Protein AF-0000000075569423 (afdb_homodimer)

Structure (mmCIF, N/CA/C/O backbone):
data_AF-0000000075569423-model_v1
#
loop_
_entity.id
_entity.type
_entity.pdbx_description
1 polymer 'Acyl-CoA dehydrogenase/oxidase C-terminal domain-containing protein'
#
loop_
_atom_site.group_PDB
_atom_site.id
_atom_site.type_symbol
_atom_site.label_atom_id
_atom_site.label_alt_id
_atom_site.label_comp_id
_atom_site.label_asym_id
_atom_site.label_entity_id
_atom_site.label_seq_id
_atom_site.pdbx_PDB_ins_code
_atom_site.Cartn_x
_atom_site.Cartn_y
_atom_site.Cartn_z
_atom_site.occupancy
_atom_site.B_iso_or_equiv
_atom_site.auth_seq_id
_atom_site.auth_comp_id
_atom_site.auth_asym_id
_atom_site.auth_atom_id
_atom_site.pdbx_PDB_model_num
ATOM 1 N N . MET A 1 1 ? 5.344 -21.891 -3.209 1 75.62 1 MET A N 1
ATOM 2 C CA . MET A 1 1 ? 5.309 -21.969 -1.751 1 75.62 1 MET A CA 1
ATOM 3 C C . MET A 1 1 ? 6.324 -21.016 -1.131 1 75.62 1 MET A C 1
ATOM 5 O O . MET A 1 1 ? 6.035 -20.359 -0.126 1 75.62 1 MET A O 1
ATOM 9 N N . ALA A 1 2 ? 7.277 -20.719 -1.886 1 86.06 2 ALA A N 1
ATOM 10 C CA . ALA A 1 2 ? 8.367 -19.891 -1.395 1 86.06 2 ALA A CA 1
ATOM 11 C C . ALA A 1 2 ? 7.891 -18.453 -1.141 1 86.06 2 ALA A C 1
ATOM 13 O O . ALA A 1 2 ? 8.297 -17.828 -0.161 1 86.06 2 ALA A O 1
ATOM 14 N N . VAL A 1 3 ? 6.906 -18 -1.866 1 92.19 3 VAL A N 1
ATOM 15 C CA . VAL A 1 3 ? 6.406 -16.625 -1.754 1 92.19 3 VAL A CA 1
ATOM 16 C C . VAL A 1 3 ? 5.688 -16.453 -0.42 1 92.19 3 VAL A C 1
ATOM 18 O O . VAL A 1 3 ? 5.914 -15.469 0.291 1 92.19 3 VAL A O 1
ATOM 21 N N . ALA A 1 4 ? 4.902 -17.375 -0.072 1 89.94 4 ALA A N 1
ATOM 22 C CA . ALA A 1 4 ? 4.156 -17.312 1.182 1 89.94 4 ALA A CA 1
ATOM 23 C C . ALA A 1 4 ? 5.098 -17.375 2.383 1 89.94 4 ALA A C 1
ATOM 25 O O . ALA A 1 4 ? 4.961 -16.578 3.326 1 89.94 4 ALA A O 1
ATOM 26 N N . LEU A 1 5 ? 5.996 -18.281 2.307 1 87.81 5 LEU A N 1
ATOM 27 C CA . LEU A 1 5 ? 6.93 -18.453 3.412 1 87.81 5 LEU A CA 1
ATOM 28 C C . LEU A 1 5 ? 7.777 -17.203 3.605 1 87.81 5 LEU A C 1
ATOM 30 O O . LEU A 1 5 ? 7.996 -16.75 4.734 1 87.81 5 LEU A O 1
ATOM 34 N N . ARG A 1 6 ? 8.281 -16.641 2.539 1 92.38 6 ARG A N 1
ATOM 35 C CA . ARG A 1 6 ? 9.07 -15.422 2.613 1 92.38 6 ARG A CA 1
ATOM 36 C C . ARG A 1 6 ? 8.242 -14.266 3.17 1 92.38 6 ARG A C 1
ATOM 38 O O . ARG A 1 6 ? 8.758 -13.445 3.934 1 92.38 6 ARG A O 1
ATOM 45 N N . SER A 1 7 ? 7.016 -14.156 2.723 1 91.94 7 SER A N 1
ATOM 46 C CA . SER A 1 7 ? 6.113 -13.133 3.242 1 91.94 7 SER A CA 1
ATOM 47 C C . SER A 1 7 ? 5.949 -13.25 4.754 1 91.94 7 SER A C 1
ATOM 49 O O . SER A 1 7 ? 5.977 -12.25 5.469 1 91.94 7 SER A O 1
ATOM 51 N N . PHE A 1 8 ? 5.824 -14.414 5.203 1 87.25 8 PHE A N 1
ATOM 52 C CA . PHE A 1 8 ? 5.633 -14.648 6.633 1 87.25 8 PHE A CA 1
ATOM 53 C C . PHE A 1 8 ? 6.91 -14.344 7.406 1 87.25 8 PHE A C 1
ATOM 55 O O . PHE A 1 8 ? 6.855 -13.867 8.539 1 87.25 8 PHE A O 1
ATOM 62 N N . ASP A 1 9 ? 7.965 -14.641 6.785 1 88.56 9 ASP A N 1
ATOM 63 C CA . ASP A 1 9 ? 9.242 -14.258 7.387 1 88.56 9 ASP A CA 1
ATOM 64 C C . ASP A 1 9 ? 9.336 -12.742 7.566 1 88.56 9 ASP A C 1
ATOM 66 O O . ASP A 1 9 ? 9.773 -12.266 8.617 1 88.56 9 ASP A O 1
ATOM 70 N N . LEU A 1 10 ? 8.992 -12 6.617 1 90.75 10 LEU A N 1
ATOM 71 C CA . LEU A 1 10 ? 8.984 -10.547 6.699 1 90.75 10 LEU A CA 1
ATOM 72 C C . LEU A 1 10 ? 8.023 -10.07 7.781 1 90.75 10 LEU A C 1
ATOM 74 O O . LEU A 1 10 ? 8.328 -9.125 8.516 1 90.75 10 LEU A O 1
ATOM 78 N N . LEU A 1 11 ? 6.906 -10.688 7.82 1 85.88 11 LEU A N 1
ATOM 79 C CA . LEU A 1 11 ? 5.926 -10.352 8.852 1 85.88 11 LEU A CA 1
ATOM 80 C C . LEU A 1 11 ? 6.516 -10.555 10.242 1 85.88 11 LEU A C 1
ATOM 82 O O . LEU A 1 11 ? 6.441 -9.656 11.086 1 85.88 11 LEU A O 1
ATOM 86 N N . SER A 1 12 ? 7.09 -11.656 10.391 1 83.12 12 SER A N 1
ATOM 87 C CA . SER A 1 12 ? 7.672 -11.992 11.688 1 83.12 12 SER A CA 1
ATOM 88 C C . SER A 1 12 ? 8.797 -11.031 12.055 1 83.12 12 SER A C 1
ATOM 90 O O . SER A 1 12 ? 8.867 -10.555 13.188 1 83.12 12 SER A O 1
ATOM 92 N N . THR A 1 13 ? 9.625 -10.773 11.18 1 87.81 13 THR A N 1
ATOM 93 C CA . THR A 1 13 ? 10.75 -9.875 11.43 1 87.81 13 THR A CA 1
ATOM 94 C C . THR A 1 13 ? 10.258 -8.453 11.703 1 87.81 13 THR A C 1
ATOM 96 O O . THR A 1 13 ? 10.812 -7.758 12.555 1 87.81 13 THR A O 1
ATOM 99 N N . THR A 1 14 ? 9.312 -8.023 10.969 1 88.12 14 THR A N 1
ATOM 100 C CA . THR A 1 14 ? 8.75 -6.691 11.18 1 88.12 14 THR A CA 1
ATOM 101 C C . THR A 1 14 ? 8.211 -6.555 12.602 1 88.12 14 THR A C 1
ATOM 103 O O . THR A 1 14 ? 8.445 -5.547 13.266 1 88.12 14 THR A O 1
ATOM 106 N N . ILE A 1 15 ? 7.566 -7.516 13.047 1 81.12 15 ILE A N 1
ATOM 107 C CA . ILE A 1 15 ? 6.992 -7.504 14.383 1 81.12 15 ILE A CA 1
ATOM 108 C C . ILE A 1 15 ? 8.109 -7.449 15.422 1 81.12 15 ILE A C 1
ATOM 110 O O . ILE A 1 15 ? 8.023 -6.707 16.406 1 81.12 15 ILE A O 1
ATOM 114 N N . SER A 1 16 ? 9.055 -8.172 15.203 1 79.88 16 SER A N 1
ATOM 115 C CA . SER A 1 16 ? 10.172 -8.258 16.141 1 79.88 16 SER A CA 1
ATOM 116 C C . SER A 1 16 ? 10.914 -6.93 16.234 1 79.88 16 SER A C 1
ATOM 118 O O . SER A 1 16 ? 11.328 -6.516 17.312 1 79.88 16 SER A O 1
ATOM 120 N N . VAL A 1 17 ? 11.031 -6.191 15.148 1 84.06 17 VAL A N 1
ATOM 121 C CA . VAL A 1 17 ? 11.883 -5.004 15.133 1 84.06 17 VAL A CA 1
ATOM 122 C C . VAL A 1 17 ? 11.07 -3.783 15.562 1 84.06 17 VAL A C 1
ATOM 124 O O . VAL A 1 17 ? 11.633 -2.74 15.898 1 84.06 17 VAL A O 1
ATOM 127 N N . THR A 1 18 ? 9.781 -3.623 15.305 1 78.62 18 THR A N 1
ATOM 128 C CA . THR A 1 18 ? 8.992 -2.43 15.594 1 78.62 18 THR A CA 1
ATOM 129 C C . THR A 1 18 ? 8.266 -2.568 16.938 1 78.62 18 THR A C 1
ATOM 131 O O . THR A 1 18 ? 7.691 -1.601 17.438 1 78.62 18 THR A O 1
ATOM 134 N N . ASN A 1 19 ? 8.758 -3.312 17.906 1 58.16 19 ASN A N 1
ATOM 135 C CA . ASN A 1 19 ? 8.008 -3.502 19.141 1 58.16 19 ASN A CA 1
ATOM 136 C C . ASN A 1 19 ? 6.527 -3.205 18.953 1 58.16 19 ASN A C 1
ATOM 138 O O . ASN A 1 19 ? 5.898 -2.588 19.812 1 58.16 19 ASN A O 1
ATOM 142 N N . ILE A 1 20 ? 6.102 -3.029 17.828 1 51.69 20 ILE A N 1
ATOM 143 C CA . ILE A 1 20 ? 4.844 -2.41 17.422 1 51.69 20 ILE A CA 1
ATOM 144 C C . ILE A 1 20 ? 3.678 -3.109 18.125 1 51.69 20 ILE A C 1
ATOM 146 O O . ILE A 1 20 ? 3.434 -4.297 17.906 1 51.69 20 ILE A O 1
ATOM 150 N N . ARG A 1 21 ? 3.365 -2.783 19.312 1 47.47 21 ARG A N 1
ATOM 151 C CA . ARG A 1 21 ? 2.061 -3.068 19.906 1 47.47 21 ARG A CA 1
ATOM 152 C C . ARG A 1 21 ? 0.948 -2.906 18.875 1 47.47 21 ARG A C 1
ATOM 154 O O . ARG A 1 21 ? -0.051 -3.627 18.906 1 47.47 21 ARG A O 1
ATOM 161 N N . VAL A 1 22 ? 1.085 -1.933 18.141 1 44.94 22 VAL A N 1
ATOM 162 C CA . VAL A 1 22 ? 0.007 -1.398 17.312 1 44.94 22 VAL A CA 1
ATOM 163 C C . VAL A 1 22 ? -0.322 -2.383 16.203 1 44.94 22 VAL A C 1
ATOM 165 O O . VAL A 1 22 ? -1.397 -2.314 15.602 1 44.94 22 VAL A O 1
ATOM 168 N N . LEU A 1 23 ? 0.686 -3.068 15.711 1 46.53 23 LEU A N 1
ATOM 169 C CA . LEU A 1 23 ? 0.414 -3.99 14.617 1 46.53 23 LEU A CA 1
ATOM 170 C C . LEU A 1 23 ? -0.558 -5.082 15.047 1 46.53 23 LEU A C 1
ATOM 172 O O . LEU A 1 23 ? -1.003 -5.887 14.227 1 46.53 23 LEU A O 1
ATOM 176 N N . ILE A 1 24 ? -0.716 -5.098 16.266 1 43.78 24 ILE A N 1
ATOM 177 C CA . ILE A 1 24 ? -1.649 -6.066 16.844 1 43.78 24 ILE A CA 1
ATOM 178 C C . ILE A 1 24 ? -3.023 -5.898 16.203 1 43.78 24 ILE A C 1
ATOM 180 O O . ILE A 1 24 ? -3.754 -6.875 16.016 1 43.78 24 ILE A O 1
ATOM 184 N N . ASP A 1 25 ? -3.324 -4.684 16.047 1 42.5 25 ASP A N 1
ATOM 185 C CA . ASP A 1 25 ? -4.715 -4.566 15.617 1 42.5 25 ASP A CA 1
ATOM 186 C C . ASP A 1 25 ? -4.93 -5.242 14.266 1 42.5 25 ASP A C 1
ATOM 188 O O . ASP A 1 25 ? -6.062 -5.57 13.906 1 42.5 25 ASP A O 1
ATOM 192 N N . PHE A 1 26 ? -3.961 -5.242 13.5 1 40.97 26 PHE A N 1
ATOM 193 C CA . PHE A 1 26 ? -4.195 -5.895 12.219 1 40.97 26 PHE A CA 1
ATOM 194 C C . PHE A 1 26 ? -4.07 -7.41 12.344 1 40.97 26 PHE A C 1
ATOM 196 O O . PHE A 1 26 ? -4.719 -8.156 11.617 1 40.97 26 PHE A O 1
ATOM 203 N N . ILE A 1 27 ? -3.023 -7.832 13.102 1 42.69 27 ILE A N 1
ATOM 204 C CA . ILE A 1 27 ? -2.861 -9.273 13.242 1 42.69 27 ILE A CA 1
ATOM 205 C C . ILE A 1 27 ? -3.582 -9.758 14.5 1 42.69 27 ILE A C 1
ATOM 207 O O . ILE A 1 27 ? -3.455 -9.156 15.562 1 42.69 27 ILE A O 1
ATOM 211 N N . PRO A 1 28 ? -4.656 -10.438 14.297 1 40 28 PRO A N 1
ATOM 212 C CA . PRO A 1 28 ? -5.051 -10.992 15.586 1 40 28 PRO A CA 1
ATOM 213 C C . PRO A 1 28 ? -3.881 -11.117 16.562 1 40 28 PRO A C 1
ATOM 215 O O . PRO A 1 28 ? -2.734 -11.273 16.141 1 40 28 PRO A O 1
ATOM 218 N N . LYS A 1 29 ? -4.082 -10.57 17.859 1 43 29 LYS A N 1
ATOM 219 C CA . LYS A 1 29 ? -3.182 -10.664 19 1 43 29 LYS A CA 1
ATOM 220 C C . LYS A 1 29 ? -2.352 -11.945 18.953 1 43 29 LYS A C 1
ATOM 222 O O . LYS A 1 29 ? -2.801 -13 19.391 1 43 29 LYS A O 1
ATOM 227 N N . PHE A 1 30 ? -1.717 -12.195 17.859 1 41.19 30 PHE A N 1
ATOM 228 C CA . PHE A 1 30 ? -0.93 -13.414 17.938 1 41.19 30 PHE A CA 1
ATOM 229 C C . PHE A 1 30 ? 0.187 -13.273 18.969 1 41.19 30 PHE A C 1
ATOM 231 O O . PHE A 1 30 ? 1.163 -12.555 18.734 1 41.19 30 PHE A O 1
ATOM 238 N N . GLN A 1 31 ? -0.256 -13.32 20.094 1 46.28 31 GLN A N 1
ATOM 239 C CA . GLN A 1 31 ? 0.656 -13.477 21.219 1 46.28 31 GLN A CA 1
ATOM 240 C C . GLN A 1 31 ? 1.627 -14.625 21 1 46.28 31 GLN A C 1
ATOM 242 O O . GLN A 1 31 ? 2.162 -15.195 21.953 1 46.28 31 GLN A O 1
ATOM 247 N N . ILE A 1 32 ? 1.707 -15.062 19.906 1 50.03 32 ILE A N 1
ATOM 248 C CA . ILE A 1 32 ? 2.604 -16.203 19.812 1 50.03 32 ILE A CA 1
ATOM 249 C C . ILE A 1 32 ? 4.02 -15.734 19.484 1 50.03 32 ILE A C 1
ATOM 251 O O . ILE A 1 32 ? 4.199 -14.664 18.891 1 50.03 32 ILE A O 1
ATOM 255 N N . SER A 1 33 ? 5.016 -16.328 20.156 1 54.69 33 SER A N 1
ATOM 256 C CA . SER A 1 33 ? 6.43 -16.109 19.875 1 54.69 33 SER A CA 1
ATOM 257 C C . SER A 1 33 ? 6.711 -16.188 18.375 1 54.69 33 SER A C 1
ATOM 259 O O . SER A 1 33 ? 5.926 -16.766 17.625 1 54.69 33 SER A O 1
ATOM 261 N N . ASN A 1 34 ? 7.582 -15.359 17.906 1 57.25 34 ASN A N 1
ATOM 262 C CA . ASN A 1 34 ? 8.023 -15.375 16.516 1 57.25 34 ASN A CA 1
ATOM 263 C C . ASN A 1 34 ? 8.141 -16.812 15.977 1 57.25 34 ASN A C 1
ATOM 265 O O . ASN A 1 34 ? 7.777 -17.078 14.836 1 57.25 34 ASN A O 1
ATOM 269 N N . GLU A 1 35 ? 8.641 -17.594 16.844 1 58.59 35 GLU A N 1
ATOM 270 C CA . GLU A 1 35 ? 8.805 -19 16.469 1 58.59 35 GLU A CA 1
ATOM 271 C C . GLU A 1 35 ? 7.453 -19.656 16.219 1 58.59 35 GLU A C 1
ATOM 273 O O . GLU A 1 35 ? 7.305 -20.438 15.281 1 58.59 35 GLU A O 1
ATOM 278 N N . MET A 1 36 ? 6.547 -19.266 17.016 1 59.94 36 MET A N 1
ATOM 279 C CA . MET A 1 36 ? 5.238 -19.906 16.875 1 59.94 36 MET A CA 1
ATOM 280 C C . MET A 1 36 ? 4.492 -19.375 15.664 1 59.94 36 MET A C 1
ATOM 282 O O . MET A 1 36 ? 3.756 -20.109 15.008 1 59.94 36 MET A O 1
ATOM 286 N N . LYS A 1 37 ? 4.91 -18.25 15.383 1 62.78 37 LYS A N 1
ATOM 287 C CA . LYS A 1 37 ? 4.297 -17.672 14.188 1 62.78 37 LYS A CA 1
ATOM 288 C C . LYS A 1 37 ? 4.777 -18.391 12.922 1 62.78 37 LYS A C 1
ATOM 290 O O . LYS A 1 37 ? 3.977 -18.719 12.055 1 62.78 37 LYS A O 1
ATOM 295 N N . TYR A 1 38 ? 6.051 -18.531 13.023 1 64.5 38 TYR A N 1
ATOM 296 C CA . TYR A 1 38 ? 6.617 -19.25 11.883 1 64.5 38 TYR A CA 1
ATOM 297 C C . TYR A 1 38 ? 5.984 -20.625 11.734 1 64.5 38 TYR A C 1
ATOM 299 O O . TYR A 1 38 ? 5.637 -21.031 10.625 1 64.5 38 TYR A O 1
ATOM 307 N N . ILE A 1 39 ? 5.934 -21.234 12.805 1 64.56 39 ILE A N 1
ATOM 308 C CA . ILE A 1 39 ? 5.359 -22.578 12.781 1 64.56 39 ILE A CA 1
ATOM 309 C C . ILE A 1 39 ? 3.912 -22.516 12.305 1 64.56 39 ILE A C 1
ATOM 311 O O . ILE A 1 39 ? 3.486 -23.328 11.477 1 64.56 39 ILE A O 1
ATOM 315 N N . TYR A 1 40 ? 3.27 -21.562 12.766 1 67.56 40 TYR A N 1
ATOM 316 C CA . TYR A 1 40 ? 1.869 -21.391 12.406 1 67.56 40 TYR A CA 1
ATOM 317 C C . TYR A 1 40 ? 1.719 -21.156 10.906 1 67.56 40 TYR A C 1
ATOM 319 O O . TYR A 1 40 ? 0.971 -21.859 10.234 1 67.56 40 TYR A O 1
ATOM 327 N N . TRP A 1 41 ? 2.561 -20.359 10.477 1 73.56 41 TRP A N 1
ATOM 328 C CA . TRP A 1 41 ? 2.463 -20.016 9.062 1 73.56 41 TRP A CA 1
ATOM 329 C C . TRP A 1 41 ? 2.918 -21.188 8.188 1 73.56 41 TRP A C 1
ATOM 331 O O . TRP A 1 41 ? 2.307 -21.469 7.156 1 73.56 41 TRP A O 1
ATOM 341 N N . SER A 1 42 ? 3.961 -21.75 8.695 1 75 42 SER A N 1
ATOM 342 C CA . SER A 1 42 ? 4.457 -22.922 7.961 1 75 42 SER A CA 1
ATOM 343 C C . SER A 1 42 ? 3.406 -24.016 7.898 1 75 42 SER A C 1
ATOM 345 O O . SER A 1 42 ? 3.285 -24.719 6.887 1 75 42 SER A O 1
ATOM 347 N N . THR A 1 43 ? 2.74 -24.109 8.938 1 73.12 43 THR A N 1
ATOM 348 C CA . THR A 1 43 ? 1.691 -25.125 9 1 73.12 43 THR A CA 1
ATOM 349 C C . THR A 1 43 ? 0.566 -24.797 8.023 1 73.12 43 THR A C 1
ATOM 351 O O . THR A 1 43 ? 0.094 -25.672 7.293 1 73.12 43 THR A O 1
ATOM 354 N N . ILE A 1 44 ? 0.24 -23.641 7.977 1 71.94 44 ILE A N 1
ATOM 355 C CA . ILE A 1 44 ? -0.816 -23.203 7.066 1 71.94 44 ILE A CA 1
ATOM 356 C C . ILE A 1 44 ? -0.404 -23.5 5.625 1 71.94 44 ILE A C 1
ATOM 358 O O . ILE A 1 44 ? -1.177 -24.078 4.859 1 71.94 44 ILE A O 1
ATOM 362 N N . VAL A 1 45 ? 0.804 -23.188 5.355 1 77.31 45 VAL A N 1
ATOM 363 C CA . VAL A 1 45 ? 1.299 -23.359 3.996 1 77.31 45 VAL A CA 1
ATOM 364 C C . VAL A 1 45 ? 1.392 -24.844 3.664 1 77.31 45 VAL A C 1
ATOM 366 O O . VAL A 1 45 ? 1.069 -25.25 2.547 1 77.31 45 VAL A O 1
ATOM 369 N N . ALA A 1 46 ? 1.801 -25.578 4.68 1 76.88 46 ALA A N 1
ATOM 370 C CA . ALA A 1 46 ? 1.946 -27.016 4.48 1 76.88 46 ALA A CA 1
ATOM 371 C C . ALA A 1 46 ? 0.591 -27.688 4.246 1 76.88 46 ALA A C 1
ATOM 373 O O . ALA A 1 46 ? 0.499 -28.688 3.547 1 76.88 46 ALA A O 1
ATOM 374 N N . TYR A 1 47 ? -0.424 -27.109 4.754 1 77.12 47 TYR A N 1
ATOM 375 C CA . TYR A 1 47 ? -1.75 -27.703 4.652 1 77.12 47 TYR A CA 1
ATOM 376 C C . TYR A 1 47 ? -2.432 -27.297 3.348 1 77.12 47 TYR A C 1
ATOM 378 O O . TYR A 1 47 ? -3.465 -27.859 2.98 1 77.12 47 TYR A O 1
ATOM 386 N N . CYS A 1 48 ? -1.809 -26.312 2.766 1 75.88 48 CYS A N 1
ATOM 387 C CA . CYS A 1 48 ? -2.346 -25.938 1.464 1 75.88 48 CYS A CA 1
ATOM 388 C C . CYS A 1 48 ? -2.035 -27 0.415 1 75.88 48 CYS A C 1
ATOM 390 O O . CYS A 1 48 ? -0.879 -27.172 0.027 1 75.88 48 CYS A O 1
ATOM 392 N N . GLU A 1 49 ? -3.023 -27.797 0.044 1 76.88 49 GLU A N 1
ATOM 393 C CA . GLU A 1 49 ? -2.838 -28.875 -0.917 1 76.88 49 GLU A CA 1
ATOM 394 C C . GLU A 1 49 ? -3.549 -28.578 -2.234 1 76.88 49 GLU A C 1
ATOM 396 O O . GLU A 1 49 ? -3.01 -28.844 -3.311 1 76.88 49 GLU A O 1
ATOM 401 N N . ALA A 1 50 ? -4.688 -27.938 -2.105 1 85.88 50 ALA A N 1
ATOM 402 C CA . ALA A 1 50 ? -5.477 -27.641 -3.299 1 85.88 50 ALA A CA 1
ATOM 403 C C . ALA A 1 50 ? -4.887 -26.453 -4.059 1 85.88 50 ALA A C 1
ATOM 405 O O . ALA A 1 50 ? -4.402 -25.484 -3.453 1 85.88 50 ALA A O 1
ATOM 406 N N . LYS A 1 51 ? -4.898 -26.578 -5.336 1 88.38 51 LYS A N 1
ATOM 407 C CA . LYS A 1 51 ? -4.402 -25.531 -6.23 1 88.38 51 LYS A CA 1
ATOM 408 C C . LYS A 1 51 ? -5.02 -24.188 -5.887 1 88.38 51 LYS A C 1
ATOM 410 O O . LYS A 1 51 ? -4.336 -23.156 -5.934 1 88.38 51 LYS A O 1
ATOM 415 N N . SER A 1 52 ? -6.195 -24.219 -5.492 1 87.44 52 SER A N 1
ATOM 416 C CA . SER A 1 52 ? -6.883 -22.984 -5.148 1 87.44 52 SER A CA 1
ATOM 417 C C . SER A 1 52 ? -6.324 -22.375 -3.863 1 87.44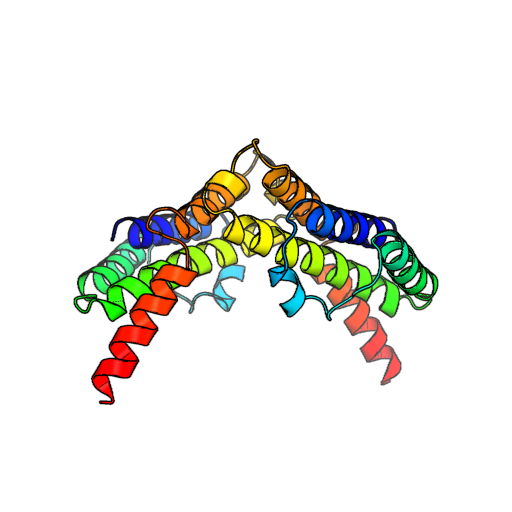 52 SER A C 1
ATOM 419 O O . SER A 1 52 ? -6.184 -21.156 -3.758 1 87.44 52 SER A O 1
ATOM 421 N N . GLU A 1 53 ? -5.98 -23.219 -2.896 1 86.75 53 GLU A N 1
ATOM 422 C CA . GLU A 1 53 ? -5.406 -22.766 -1.633 1 86.75 53 GLU A CA 1
ATOM 423 C C . GLU A 1 53 ? -4.02 -22.172 -1.841 1 86.75 53 GLU A C 1
ATOM 425 O O . GLU A 1 53 ? -3.682 -21.141 -1.245 1 86.75 53 GLU A O 1
ATOM 430 N N . ILE A 1 54 ? -3.354 -22.75 -2.646 1 89.69 54 ILE A N 1
ATOM 431 C CA . ILE A 1 54 ? -2.006 -22.281 -2.963 1 89.69 54 ILE A CA 1
ATOM 432 C C . ILE A 1 54 ? -2.076 -20.938 -3.668 1 89.69 54 ILE A C 1
ATOM 434 O O . ILE A 1 54 ? -1.344 -20 -3.316 1 89.69 54 ILE A O 1
ATOM 438 N N . ALA A 1 55 ? -2.947 -20.812 -4.629 1 90.25 55 ALA A N 1
ATOM 439 C CA . ALA A 1 55 ? -3.123 -19.547 -5.336 1 90.25 55 ALA A CA 1
ATOM 440 C C . ALA A 1 55 ? -3.559 -18.438 -4.379 1 90.25 55 ALA A C 1
ATOM 442 O O . ALA A 1 55 ? -3.078 -17.312 -4.469 1 90.25 55 ALA A O 1
ATOM 443 N N . MET A 1 56 ? -4.391 -18.828 -3.465 1 89.62 56 MET A N 1
ATOM 444 C CA . MET A 1 56 ? -4.906 -17.844 -2.512 1 89.62 56 MET A CA 1
ATOM 445 C C . MET A 1 56 ? -3.799 -17.344 -1.593 1 89.62 56 MET A C 1
ATOM 447 O O . MET A 1 56 ? -3.674 -16.141 -1.368 1 89.62 56 MET A O 1
ATOM 451 N N . ILE A 1 57 ? -3.051 -18.219 -1.06 1 90 57 ILE A N 1
ATOM 452 C CA . ILE A 1 57 ? -2.045 -17.828 -0.078 1 90 57 ILE A CA 1
ATOM 453 C C . ILE A 1 57 ? -0.96 -16.984 -0.755 1 90 57 ILE A C 1
ATOM 455 O O . ILE A 1 57 ? -0.342 -16.125 -0.122 1 90 57 ILE A O 1
ATOM 459 N N . LYS A 1 58 ? -0.735 -17.156 -2.037 1 92.06 58 LYS A N 1
ATOM 460 C CA . LYS A 1 58 ? 0.247 -16.391 -2.793 1 92.06 58 LYS A CA 1
ATOM 461 C C . LYS A 1 58 ? -0.221 -14.953 -2.988 1 92.06 58 LYS A C 1
ATOM 463 O O . LYS A 1 58 ? 0.591 -14.055 -3.244 1 92.06 58 LYS A O 1
ATOM 468 N N . VAL A 1 59 ? -1.507 -14.719 -2.854 1 90.56 59 VAL A N 1
ATOM 469 C CA . VAL A 1 59 ? -2.053 -13.367 -2.912 1 90.56 59 VAL A CA 1
ATOM 470 C C . VAL A 1 59 ? -2.09 -12.766 -1.511 1 90.56 59 VAL A C 1
ATOM 472 O O . VAL A 1 59 ? -1.594 -11.656 -1.291 1 90.56 59 VAL A O 1
ATOM 475 N N . VAL A 1 60 ? -2.518 -13.484 -0.6 1 88.88 60 VAL A N 1
ATOM 476 C CA . VAL A 1 60 ? -2.861 -12.977 0.724 1 88.88 60 VAL A CA 1
ATOM 477 C C . VAL A 1 60 ? -1.586 -12.688 1.512 1 88.88 60 VAL A C 1
ATOM 479 O O . VAL A 1 60 ? -1.468 -11.633 2.146 1 88.88 60 VAL A O 1
ATOM 482 N N . ALA A 1 61 ? -0.669 -13.57 1.485 1 90.31 61 ALA A N 1
ATOM 483 C CA . ALA A 1 61 ? 0.502 -13.484 2.354 1 90.31 61 ALA A CA 1
ATOM 484 C C . ALA A 1 61 ? 1.338 -12.25 2.025 1 90.31 61 ALA A C 1
ATOM 486 O O . ALA A 1 61 ? 1.643 -11.445 2.908 1 90.31 61 ALA A O 1
ATOM 487 N N . PRO A 1 62 ? 1.688 -11.992 0.748 1 93.12 62 PRO A N 1
ATOM 488 C CA . PRO A 1 62 ? 2.467 -10.789 0.458 1 93.12 62 PRO A CA 1
ATOM 489 C C . PRO A 1 62 ? 1.701 -9.5 0.763 1 93.12 62 PRO A C 1
ATOM 491 O O . PRO A 1 62 ? 2.283 -8.531 1.262 1 93.12 62 PRO A O 1
ATOM 494 N N . ASN A 1 63 ? 0.449 -9.469 0.515 1 90.44 63 ASN A N 1
ATOM 495 C CA . ASN A 1 63 ? -0.352 -8.289 0.809 1 90.44 63 ASN A CA 1
ATOM 496 C C . ASN A 1 63 ? -0.409 -8.008 2.307 1 90.44 63 ASN A C 1
ATOM 498 O O . ASN A 1 63 ? -0.336 -6.852 2.73 1 90.44 63 ASN A O 1
ATOM 502 N N . MET A 1 64 ? -0.506 -9.055 3.068 1 86.75 64 MET A N 1
ATOM 503 C CA . MET A 1 64 ? -0.498 -8.906 4.52 1 86.75 64 MET A CA 1
ATOM 504 C C . MET A 1 64 ? 0.834 -8.336 5 1 86.75 64 MET A C 1
ATOM 506 O O . MET A 1 64 ? 0.864 -7.438 5.84 1 86.75 64 MET A O 1
ATOM 510 N N . ALA A 1 65 ? 1.875 -8.867 4.449 1 90.81 65 ALA A N 1
ATOM 511 C CA . ALA A 1 65 ? 3.201 -8.375 4.812 1 90.81 65 ALA A CA 1
ATOM 512 C C . ALA A 1 65 ? 3.346 -6.891 4.473 1 90.81 65 AL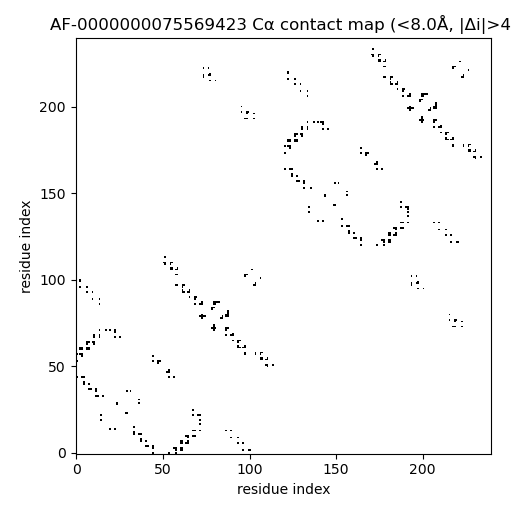A A C 1
ATOM 514 O O . ALA A 1 65 ? 3.801 -6.102 5.301 1 90.81 65 ALA A O 1
ATOM 515 N N . ILE A 1 66 ? 2.916 -6.531 3.301 1 92.69 66 ILE A N 1
ATOM 516 C CA . ILE A 1 66 ? 3.02 -5.148 2.848 1 92.69 66 ILE A CA 1
ATOM 517 C C . ILE A 1 66 ? 2.229 -4.238 3.785 1 92.69 66 ILE A C 1
ATOM 519 O O . ILE A 1 66 ? 2.719 -3.182 4.195 1 92.69 66 ILE A O 1
ATOM 523 N N . ASN A 1 67 ? 1.095 -4.641 4.105 1 88.62 67 ASN A N 1
ATOM 524 C CA . ASN A 1 67 ? 0.237 -3.83 4.961 1 88.62 67 ASN A CA 1
ATOM 525 C C . ASN A 1 67 ? 0.856 -3.623 6.34 1 88.62 67 ASN A C 1
ATOM 527 O O . ASN A 1 67 ? 0.852 -2.508 6.867 1 88.62 67 ASN A O 1
ATOM 531 N N . VAL A 1 68 ? 1.372 -4.66 6.887 1 86.94 68 VAL A N 1
ATOM 532 C CA . VAL A 1 68 ? 1.961 -4.594 8.219 1 86.94 68 VAL A CA 1
ATOM 533 C C . VAL A 1 68 ? 3.227 -3.74 8.18 1 86.94 68 VAL A C 1
ATOM 535 O O . VAL A 1 68 ? 3.445 -2.902 9.062 1 86.94 68 VAL A O 1
ATOM 538 N N . ILE A 1 69 ? 4.004 -3.955 7.203 1 92.44 69 ILE A N 1
ATOM 539 C CA . ILE A 1 69 ? 5.242 -3.195 7.07 1 92.44 69 ILE A CA 1
ATOM 540 C C . ILE A 1 69 ? 4.922 -1.714 6.879 1 92.44 69 ILE A C 1
ATOM 542 O O . ILE A 1 69 ? 5.547 -0.853 7.5 1 92.44 69 ILE A O 1
ATOM 546 N N . ASP A 1 70 ? 3.932 -1.446 6.059 1 91.81 70 ASP A N 1
ATOM 547 C CA . ASP A 1 70 ? 3.516 -0.066 5.828 1 91.81 70 ASP A CA 1
ATOM 548 C C . ASP A 1 70 ? 3.084 0.602 7.133 1 91.81 70 ASP A C 1
ATOM 550 O O . ASP A 1 70 ? 3.424 1.76 7.383 1 91.81 70 ASP A O 1
ATOM 554 N N . ARG A 1 71 ? 2.41 -0.094 7.867 1 87.88 71 ARG A N 1
ATOM 555 C CA . ARG A 1 71 ? 1.956 0.441 9.148 1 87.88 71 ARG A CA 1
ATOM 556 C C . ARG A 1 71 ? 3.133 0.697 10.078 1 87.88 71 ARG A C 1
ATOM 558 O O . ARG A 1 71 ? 3.168 1.712 10.781 1 87.88 71 ARG A O 1
ATOM 565 N N . ALA A 1 72 ? 3.98 -0.28 10.117 1 91.12 72 ALA A N 1
ATOM 566 C CA . ALA A 1 72 ? 5.18 -0.114 10.938 1 91.12 72 ALA A CA 1
ATOM 567 C C . ALA A 1 72 ? 5.973 1.117 10.508 1 91.12 72 ALA A C 1
ATOM 569 O O . ALA A 1 72 ? 6.449 1.881 11.344 1 91.12 72 ALA A O 1
ATOM 570 N N . MET A 1 73 ? 6.051 1.282 9.25 1 92.44 73 MET A N 1
ATOM 571 C CA . MET A 1 73 ? 6.73 2.459 8.719 1 92.44 73 MET A CA 1
ATOM 572 C C . MET A 1 73 ? 6.031 3.74 9.172 1 92.44 73 MET A C 1
ATOM 574 O O . MET A 1 73 ? 6.688 4.691 9.594 1 92.44 73 MET A O 1
ATOM 578 N N . GLN A 1 74 ? 4.723 3.725 9.094 1 91.31 74 GLN A N 1
ATOM 579 C CA . GLN A 1 74 ? 3.949 4.902 9.469 1 91.31 74 GLN A CA 1
ATOM 580 C C . GLN A 1 74 ? 4.148 5.246 10.945 1 91.31 74 GLN A C 1
ATOM 582 O O . GLN A 1 74 ? 4.246 6.422 11.305 1 91.31 74 GLN A O 1
ATOM 587 N N . GLN A 1 75 ? 4.293 4.277 11.695 1 88.25 75 GLN A N 1
ATOM 588 C CA . GLN A 1 75 ? 4.461 4.473 13.133 1 88.25 75 GLN A CA 1
ATOM 589 C C . GLN A 1 75 ? 5.805 5.129 13.438 1 88.25 75 GLN A C 1
ATOM 591 O O . GLN A 1 75 ? 5.918 5.898 14.398 1 88.25 75 GLN A O 1
ATOM 596 N N . GLN A 1 76 ? 6.695 4.914 12.641 1 91.69 76 GLN A N 1
ATOM 597 C CA . GLN A 1 76 ? 8.031 5.445 12.875 1 91.69 76 GLN A CA 1
ATOM 598 C C . GLN A 1 76 ? 8.203 6.812 12.211 1 91.69 76 GLN A C 1
ATOM 600 O O . GLN A 1 76 ? 9.266 7.434 12.328 1 91.69 76 GLN A O 1
ATOM 605 N N . GLY A 1 77 ? 7.195 7.238 11.477 1 88.88 77 GLY A N 1
ATOM 606 C CA . GLY A 1 77 ? 7.273 8.523 10.805 1 88.88 77 GLY A CA 1
ATOM 607 C C . GLY A 1 77 ? 8.352 8.578 9.734 1 88.88 77 GLY A C 1
ATOM 608 O O . GLY A 1 77 ? 8.461 7.66 8.914 1 88.88 77 GLY A O 1
ATOM 609 N N . ALA A 1 78 ? 9.07 9.664 9.758 1 92.25 78 ALA A N 1
ATOM 610 C CA . ALA A 1 78 ? 10.133 9.867 8.773 1 92.25 78 ALA A CA 1
ATOM 611 C C . ALA A 1 78 ? 11.219 8.805 8.914 1 92.25 78 ALA A C 1
ATOM 613 O O . ALA A 1 78 ? 11.797 8.359 7.922 1 92.25 78 ALA A O 1
ATOM 614 N N . ARG A 1 79 ? 11.484 8.43 10.133 1 92.69 79 ARG A N 1
ATOM 615 C CA . ARG A 1 79 ? 12.516 7.434 10.398 1 92.69 79 ARG A CA 1
ATOM 616 C C . ARG A 1 79 ? 12.203 6.125 9.68 1 92.69 79 ARG A C 1
ATOM 618 O O . ARG A 1 79 ? 13.117 5.422 9.234 1 92.69 79 ARG A O 1
ATOM 625 N N . GLY A 1 80 ? 10.945 5.812 9.516 1 92.31 80 GLY A N 1
ATOM 626 C CA . GLY A 1 80 ? 10.523 4.578 8.875 1 92.31 80 GLY A CA 1
ATOM 627 C C . GLY A 1 80 ? 10.828 4.535 7.391 1 92.31 80 GLY A C 1
ATOM 628 O O . GLY A 1 80 ? 10.734 3.479 6.762 1 92.31 80 GLY A O 1
ATOM 629 N N . LEU A 1 81 ? 11.25 5.695 6.852 1 94.44 81 LEU A N 1
ATOM 630 C CA . LEU A 1 81 ? 11.516 5.812 5.422 1 94.44 81 LEU A CA 1
ATOM 631 C C . LEU A 1 81 ? 13.016 5.871 5.148 1 94.44 81 LEU A C 1
ATOM 633 O O . LEU A 1 81 ? 13.445 5.934 3.994 1 94.44 81 LEU A O 1
ATOM 637 N N . THR A 1 82 ? 13.766 5.785 6.184 1 94.94 82 THR A N 1
ATOM 638 C CA . THR A 1 82 ? 15.211 5.945 6.082 1 94.94 82 THR A CA 1
ATOM 639 C C . THR A 1 82 ? 15.914 4.605 6.293 1 94.94 82 THR A C 1
ATOM 641 O O . THR A 1 82 ? 15.289 3.629 6.711 1 94.94 82 THR A O 1
ATOM 644 N N . PRO A 1 83 ? 17.172 4.609 5.965 1 95.06 83 PRO A N 1
ATOM 645 C CA . PRO A 1 83 ? 17.906 3.365 6.141 1 95.06 83 PRO A CA 1
ATOM 646 C C . PRO A 1 83 ? 18.219 3.057 7.609 1 95.06 83 PRO A C 1
ATOM 648 O O . PRO A 1 83 ? 18.797 2.014 7.918 1 95.06 83 PRO A O 1
ATOM 651 N N . PHE A 1 84 ? 17.75 3.9 8.516 1 95.12 84 PHE A N 1
ATOM 652 C CA . PHE A 1 84 ? 18 3.658 9.93 1 95.12 84 PHE A CA 1
ATOM 653 C C . PHE A 1 84 ? 17.109 2.541 10.461 1 95.12 84 PHE A C 1
ATOM 655 O O . PHE A 1 84 ? 17.312 2.057 11.578 1 95.12 84 PHE A O 1
ATOM 662 N N . THR A 1 85 ? 16.172 2.139 9.719 1 94.69 85 THR A N 1
ATOM 663 C CA . THR A 1 85 ? 15.359 0.956 9.977 1 94.69 85 THR A CA 1
ATOM 664 C C . THR A 1 85 ? 15.312 0.057 8.742 1 94.69 85 THR A C 1
ATOM 666 O O . THR A 1 85 ? 15.508 0.525 7.621 1 94.69 85 THR A O 1
ATOM 669 N N . PRO A 1 86 ? 15.109 -1.175 8.961 1 96.06 86 PRO A N 1
ATOM 670 C CA . PRO A 1 86 ? 15.047 -2.061 7.797 1 96.06 86 PRO A CA 1
ATOM 671 C C . PRO A 1 86 ? 13.695 -2.002 7.086 1 96.06 86 PRO A C 1
ATOM 673 O O . PRO A 1 86 ? 13.477 -2.736 6.121 1 96.06 86 PRO A O 1
ATOM 676 N N . LEU A 1 87 ? 12.812 -1.179 7.504 1 95 87 LEU A N 1
ATOM 677 C CA . LEU A 1 87 ? 11.414 -1.252 7.102 1 95 87 LEU A CA 1
ATOM 678 C C . LEU A 1 87 ? 11.258 -0.914 5.621 1 95 87 LEU A C 1
ATOM 680 O O . LEU A 1 87 ? 10.469 -1.548 4.914 1 95 87 LEU A O 1
ATOM 684 N N . ALA A 1 88 ? 12 0.112 5.184 1 95.25 88 ALA A N 1
ATOM 685 C CA . ALA A 1 88 ? 11.93 0.449 3.764 1 95.25 88 ALA A CA 1
ATOM 686 C C . ALA A 1 88 ? 12.367 -0.729 2.898 1 95.25 88 ALA A C 1
ATOM 688 O O . ALA A 1 88 ? 11.727 -1.036 1.889 1 95.25 88 ALA A O 1
ATOM 689 N N . SER A 1 89 ? 13.391 -1.411 3.297 1 96.38 89 SER A N 1
ATOM 690 C CA . SER A 1 89 ? 13.867 -2.586 2.574 1 96.38 89 SER A CA 1
ATOM 691 C C . SER A 1 89 ? 12.867 -3.73 2.652 1 96.38 89 SER A C 1
ATOM 693 O O . SER A 1 89 ? 12.641 -4.438 1.668 1 96.38 89 SER A O 1
ATOM 695 N N . PHE A 1 90 ? 12.273 -3.908 3.834 1 96.44 90 PHE A N 1
ATOM 696 C CA . PHE A 1 90 ? 11.227 -4.914 3.988 1 96.44 90 PHE A CA 1
ATOM 697 C C . PHE A 1 90 ? 10.086 -4.652 3.018 1 96.44 90 PHE A C 1
ATOM 699 O O . PHE A 1 90 ? 9.547 -5.586 2.414 1 96.44 90 PHE A O 1
ATOM 706 N N . TYR A 1 91 ? 9.719 -3.439 2.865 1 96.25 91 TYR A N 1
ATOM 707 C CA . TYR A 1 91 ? 8.625 -3.088 1.971 1 96.25 91 TYR A CA 1
ATOM 708 C C . TYR A 1 91 ? 8.953 -3.459 0.53 1 96.25 91 TYR A C 1
ATOM 710 O O . TYR A 1 91 ? 8.125 -4.043 -0.173 1 96.25 91 TYR A O 1
ATOM 718 N N . VAL A 1 92 ? 10.18 -3.102 0.076 1 95.06 92 VAL A N 1
ATOM 719 C CA . VAL A 1 92 ? 10.609 -3.393 -1.287 1 95.06 92 VAL A CA 1
ATOM 720 C C . VAL A 1 92 ? 10.578 -4.902 -1.528 1 95.06 92 VAL A C 1
ATOM 722 O O . VAL A 1 92 ? 10.078 -5.359 -2.561 1 95.06 92 VAL A O 1
ATOM 725 N N . TRP A 1 93 ? 11.047 -5.621 -0.547 1 96.75 93 TRP A N 1
ATOM 726 C CA . TRP A 1 93 ? 11.055 -7.074 -0.667 1 96.75 93 TRP A CA 1
ATOM 727 C C . TRP A 1 93 ? 9.625 -7.617 -0.728 1 96.75 93 TRP A C 1
ATOM 729 O O . TRP A 1 93 ? 9.297 -8.414 -1.607 1 96.75 93 TRP A O 1
ATOM 739 N N . ALA A 1 94 ? 8.82 -7.168 0.151 1 95.62 94 ALA A N 1
ATOM 740 C CA . ALA A 1 94 ? 7.434 -7.625 0.179 1 95.62 94 ALA A CA 1
ATOM 741 C C . ALA A 1 94 ? 6.719 -7.289 -1.125 1 95.62 94 ALA A C 1
ATOM 743 O O . ALA A 1 94 ? 5.965 -8.109 -1.658 1 95.62 94 ALA A O 1
ATOM 744 N N . ARG A 1 95 ? 6.953 -6.102 -1.599 1 95.25 95 ARG A N 1
ATOM 745 C CA . ARG A 1 95 ? 6.32 -5.664 -2.838 1 95.25 95 ARG A CA 1
ATOM 746 C C . ARG A 1 95 ? 6.738 -6.547 -4.008 1 95.25 95 ARG A C 1
ATOM 748 O O . ARG A 1 95 ? 5.938 -6.82 -4.906 1 95.25 95 ARG A O 1
ATOM 755 N N . SER A 1 96 ? 7.949 -6.961 -4.062 1 96.94 96 SER A N 1
ATOM 756 C CA . SER A 1 96 ? 8.445 -7.816 -5.137 1 96.94 96 SER A CA 1
ATOM 757 C C . SER A 1 96 ? 7.777 -9.188 -5.105 1 96.94 96 SER A C 1
ATOM 759 O O . SER A 1 96 ? 7.594 -9.812 -6.148 1 96.94 96 SER A O 1
ATOM 761 N N . LEU A 1 97 ? 7.336 -9.641 -3.99 1 96.75 97 LEU A N 1
ATOM 762 C CA . LEU A 1 97 ? 6.719 -10.953 -3.846 1 96.75 97 LEU A CA 1
ATOM 763 C C . LEU A 1 97 ? 5.344 -10.984 -4.504 1 96.75 97 LEU A C 1
ATOM 765 O O . LEU A 1 97 ? 4.859 -12.047 -4.891 1 96.75 97 LEU A O 1
ATOM 769 N N . ARG A 1 98 ? 4.75 -9.828 -4.703 1 95.19 98 ARG A N 1
ATOM 770 C CA . ARG 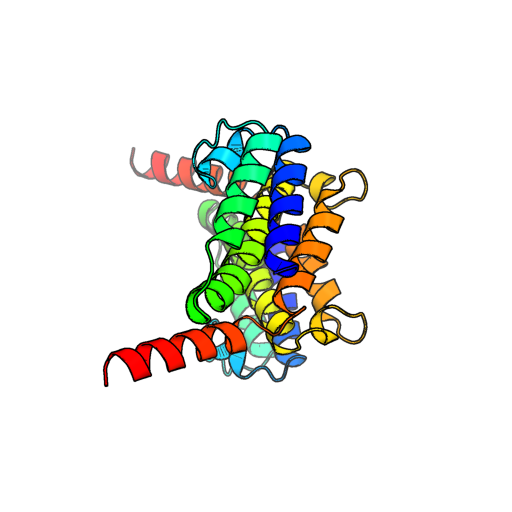A 1 98 ? 3.43 -9.742 -5.316 1 95.19 98 ARG A CA 1
ATOM 771 C C . ARG A 1 98 ? 3.496 -10.078 -6.805 1 95.19 98 ARG A C 1
ATOM 773 O O . ARG A 1 98 ? 2.465 -10.297 -7.441 1 95.19 98 ARG A O 1
ATOM 780 N N . VAL A 1 99 ? 4.742 -10.148 -7.344 1 94.94 99 VAL A N 1
ATOM 781 C CA . VAL A 1 99 ? 4.848 -10.438 -8.773 1 94.94 99 VAL A CA 1
ATOM 782 C C . VAL A 1 99 ? 5.773 -11.633 -8.984 1 94.94 99 VAL A C 1
ATOM 784 O O . VAL A 1 99 ? 5.957 -12.086 -10.117 1 94.94 99 VAL A O 1
ATOM 787 N N . ALA A 1 100 ? 6.465 -12.172 -8.023 1 94 100 ALA A N 1
ATOM 788 C CA . ALA A 1 100 ? 7.484 -13.219 -8.102 1 94 100 ALA A CA 1
ATOM 789 C C . ALA A 1 100 ? 6.945 -14.461 -8.797 1 94 100 ALA A C 1
ATOM 791 O O . ALA A 1 100 ? 7.633 -15.062 -9.625 1 94 100 ALA A O 1
ATOM 792 N N . ASP A 1 101 ? 5.773 -15.031 -8.562 1 91.38 101 ASP A N 1
ATOM 793 C CA . ASP A 1 101 ? 5.184 -16.234 -9.156 1 91.38 101 ASP A CA 1
ATOM 794 C C . ASP A 1 101 ? 4.012 -15.875 -10.062 1 91.38 101 ASP A C 1
ATOM 796 O O . ASP A 1 101 ? 3.219 -16.75 -10.438 1 91.38 101 ASP A O 1
ATOM 800 N N . GLY A 1 102 ? 3.889 -14.695 -10.375 1 90.44 102 GLY A N 1
ATOM 801 C CA . GLY A 1 102 ? 2.773 -14.164 -11.141 1 90.44 102 GLY A CA 1
ATOM 802 C C . GLY A 1 102 ? 1.982 -13.109 -10.391 1 90.44 102 GLY A C 1
ATOM 803 O O . GLY A 1 102 ? 1.885 -13.148 -9.164 1 90.44 102 GLY A O 1
ATOM 804 N N . PRO A 1 103 ? 1.502 -12.234 -11.156 1 91 103 PRO A N 1
ATOM 805 C CA . PRO A 1 103 ? 0.758 -11.164 -10.484 1 91 103 PRO A CA 1
ATOM 806 C C . PRO A 1 103 ? -0.514 -11.664 -9.812 1 91 103 PRO A C 1
ATOM 808 O O . PRO A 1 103 ? -1.013 -12.742 -10.148 1 91 103 PRO A O 1
ATOM 811 N N . ASP A 1 104 ? -0.98 -10.883 -8.836 1 89 104 ASP A N 1
ATOM 812 C CA . ASP A 1 104 ? -2.203 -11.188 -8.102 1 89 104 ASP A CA 1
ATOM 813 C C . ASP A 1 104 ? -3.332 -11.586 -9.055 1 89 104 ASP A C 1
ATOM 815 O O . ASP A 1 104 ? -4.09 -12.516 -8.773 1 89 104 ASP A O 1
ATOM 819 N N . ALA A 1 105 ? -3.383 -10.898 -10.211 1 87.44 105 ALA A N 1
ATOM 820 C CA . ALA A 1 105 ? -4.477 -11.117 -11.156 1 87.44 105 ALA A CA 1
ATOM 821 C C . ALA A 1 105 ? -4.469 -12.547 -11.688 1 87.44 105 ALA A C 1
ATOM 823 O O . ALA A 1 105 ? -5.527 -13.148 -11.875 1 87.44 105 ALA A O 1
ATOM 824 N N . VAL A 1 106 ? -3.312 -13.086 -11.898 1 90.31 106 VAL A N 1
ATOM 825 C CA . VAL A 1 106 ? -3.18 -14.445 -12.414 1 90.31 106 VAL A CA 1
ATOM 826 C C . VAL A 1 106 ? -3.639 -15.445 -11.352 1 90.31 106 VAL A C 1
ATOM 828 O O . VAL A 1 106 ? -4.363 -16.391 -11.656 1 90.31 106 VAL A O 1
ATOM 831 N N . HIS A 1 107 ? -3.262 -15.227 -10.125 1 91.94 107 HIS A N 1
ATOM 832 C CA . HIS A 1 107 ? -3.67 -16.109 -9.039 1 91.94 107 HIS A CA 1
ATOM 833 C C . HIS A 1 107 ? -5.172 -16.031 -8.797 1 91.94 107 HIS A C 1
ATOM 835 O O . HIS A 1 107 ? -5.828 -17.062 -8.586 1 91.94 107 HIS A O 1
ATOM 841 N N . LEU A 1 108 ? -5.688 -14.852 -8.867 1 90.94 108 LEU A N 1
ATOM 842 C CA . LEU A 1 108 ? -7.117 -14.664 -8.672 1 90.94 108 LEU A CA 1
ATOM 843 C C . LEU A 1 108 ? -7.914 -15.32 -9.797 1 90.94 108 LEU A C 1
ATOM 845 O O . LEU A 1 108 ? -8.984 -15.891 -9.555 1 90.94 108 LEU A O 1
ATOM 849 N N . GLU A 1 109 ? -7.391 -15.234 -10.969 1 92.38 109 GLU A N 1
ATOM 850 C CA . GLU A 1 109 ? -8.023 -15.914 -12.094 1 92.38 109 GLU A CA 1
ATOM 851 C C . GLU A 1 109 ? -8.016 -17.422 -11.906 1 92.38 109 GLU A C 1
ATOM 853 O O . GLU A 1 109 ? -9 -18.094 -12.203 1 92.38 109 GLU A O 1
ATOM 858 N N . THR A 1 110 ? -6.922 -17.938 -11.492 1 91.44 110 THR A N 1
ATOM 859 C CA . THR A 1 110 ? -6.801 -19.359 -11.211 1 91.44 110 THR A CA 1
ATOM 860 C C . THR A 1 110 ? -7.852 -19.797 -10.203 1 91.44 110 THR A C 1
ATOM 862 O O . THR A 1 110 ? -8.508 -20.828 -10.383 1 91.44 110 THR A O 1
ATOM 865 N N . ILE A 1 111 ? -8.008 -19.062 -9.18 1 88.56 111 ILE A N 1
ATOM 866 C CA . ILE A 1 111 ? -9 -19.344 -8.148 1 88.56 111 ILE A CA 1
ATOM 867 C C . ILE A 1 111 ? -10.398 -19.312 -8.758 1 88.56 111 ILE A C 1
ATOM 869 O O . ILE A 1 111 ? -11.211 -20.203 -8.5 1 88.56 111 ILE A O 1
ATOM 873 N N . ALA A 1 112 ? -10.641 -18.312 -9.562 1 91.69 112 ALA A N 1
ATOM 874 C CA . ALA A 1 112 ? -11.945 -18.156 -10.195 1 91.69 112 ALA A CA 1
ATOM 875 C C . ALA A 1 112 ? -12.266 -19.359 -11.078 1 91.69 112 ALA A C 1
ATOM 877 O O . ALA A 1 112 ? -13.391 -19.875 -11.055 1 91.69 112 ALA A O 1
ATOM 878 N N . LYS A 1 113 ? -11.336 -19.797 -11.82 1 92.94 113 LYS A N 1
ATOM 879 C CA . LYS A 1 113 ? -11.508 -20.938 -12.719 1 92.94 113 LYS A CA 1
ATOM 880 C C . LYS A 1 113 ? -11.828 -22.203 -11.938 1 92.94 113 LYS A C 1
ATOM 882 O O . LYS A 1 113 ? -12.719 -22.969 -12.32 1 92.94 113 LYS A O 1
ATOM 887 N N . ILE A 1 114 ? -11.219 -22.438 -10.875 1 89.56 114 ILE A N 1
ATOM 888 C CA . ILE A 1 114 ? -11.406 -23.641 -10.062 1 89.56 114 ILE A CA 1
ATOM 889 C C . ILE A 1 114 ? -12.789 -23.594 -9.414 1 89.56 114 ILE A C 1
ATOM 891 O O . ILE A 1 114 ? -13.492 -24.609 -9.375 1 89.56 114 ILE A O 1
ATOM 895 N N . GLU A 1 115 ? -13.141 -22.375 -8.914 1 87.19 115 GLU A N 1
ATOM 896 C CA . GLU A 1 115 ? -14.438 -22.219 -8.266 1 87.19 115 GLU A CA 1
ATOM 897 C C . GLU A 1 115 ? -15.578 -22.438 -9.258 1 87.19 115 GLU A C 1
ATOM 899 O O . GLU A 1 115 ? -16.594 -23.031 -8.922 1 87.19 115 GLU A O 1
ATOM 904 N N . LEU A 1 116 ? -15.398 -21.922 -10.477 1 88.25 116 LEU A N 1
ATOM 905 C CA . LEU A 1 116 ? -16.391 -22.094 -11.523 1 88.25 116 LEU A CA 1
ATOM 906 C C . LEU A 1 116 ? -16.516 -23.562 -11.906 1 88.25 116 LEU A C 1
ATOM 908 O O . LEU A 1 116 ? -17.625 -24.062 -12.125 1 88.25 116 LEU A O 1
ATOM 912 N N . LYS A 1 117 ? -15.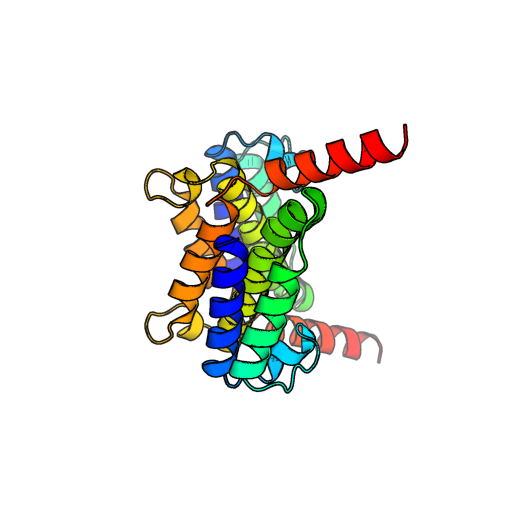578 -24.266 -11.984 1 89.81 117 LYS A N 1
ATOM 913 C CA . LYS A 1 117 ? -15.586 -25.688 -12.32 1 89.81 117 LYS A CA 1
ATOM 914 C C . LYS A 1 117 ? -16.25 -26.516 -11.219 1 89.81 117 LYS A C 1
ATOM 916 O O . LYS A 1 117 ? -16.922 -27.5 -11.5 1 89.81 117 LYS A O 1
ATOM 921 N N . SER A 1 118 ? -16.109 -26.016 -10.031 1 83.81 118 SER A N 1
ATOM 922 C CA . SER A 1 118 ? -16.688 -26.766 -8.906 1 83.81 118 SER A CA 1
ATOM 923 C C . SER A 1 118 ? -18.203 -26.594 -8.852 1 83.81 118 SER A C 1
ATOM 925 O O . SER A 1 118 ? -18.891 -27.391 -8.211 1 83.81 118 SER A O 1
ATOM 927 N N . ARG A 1 119 ? -18.703 -25.547 -9.461 1 79.5 119 ARG A N 1
ATOM 928 C CA . ARG A 1 119 ? -20.141 -25.281 -9.453 1 79.5 119 ARG A CA 1
ATOM 929 C C . ARG A 1 119 ? -20.812 -25.875 -10.68 1 79.5 119 ARG A C 1
ATOM 931 O O . ARG A 1 119 ? -22.047 -25.922 -10.75 1 79.5 119 ARG A O 1
ATOM 938 N N . LEU A 1 120 ? -20.031 -26.25 -11.594 1 75.56 120 LEU A N 1
ATOM 939 C CA . LEU A 1 120 ? -20.625 -26.938 -12.734 1 7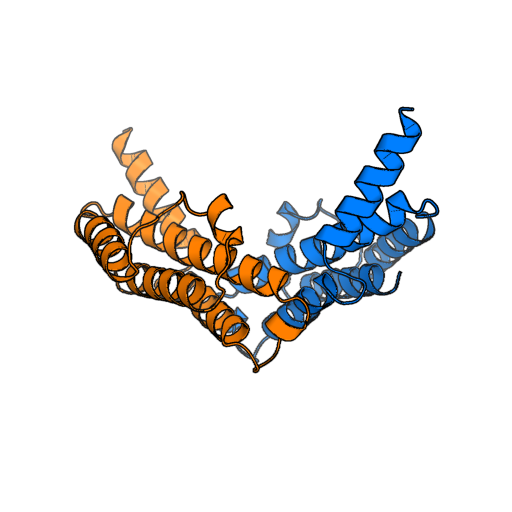5.56 120 LEU A CA 1
ATOM 940 C C . LEU A 1 120 ? -20.672 -28.453 -12.5 1 75.56 120 LEU A C 1
ATOM 942 O O . LEU A 1 120 ? -21.656 -29.109 -12.836 1 75.56 120 LEU A O 1
ATOM 946 N N . MET B 1 1 ? -0.534 22.766 2.406 1 75.81 1 MET B N 1
ATOM 947 C CA . MET B 1 1 ? -1.178 22.703 1.098 1 75.81 1 MET B CA 1
ATOM 948 C C . MET B 1 1 ? -0.259 22.062 0.069 1 75.81 1 MET B C 1
ATOM 950 O O . MET B 1 1 ? -0.715 21.297 -0.781 1 75.81 1 MET B O 1
ATOM 954 N N . ALA B 1 2 ? 0.958 22.125 0.367 1 86.62 2 ALA B N 1
ATOM 955 C CA . ALA B 1 2 ? 1.964 21.625 -0.564 1 86.62 2 ALA B CA 1
ATOM 956 C C . ALA B 1 2 ? 1.871 20.109 -0.704 1 86.62 2 ALA B C 1
ATOM 958 O O . ALA B 1 2 ? 2.027 19.562 -1.803 1 86.62 2 ALA B O 1
ATOM 959 N N . VAL B 1 3 ? 1.456 19.422 0.318 1 92.25 3 VAL B N 1
ATOM 960 C CA . VAL B 1 3 ? 1.381 17.953 0.322 1 92.25 3 VAL B CA 1
ATOM 961 C C . VAL B 1 3 ? 0.287 17.5 -0.637 1 92.25 3 VAL B C 1
ATOM 963 O O . VAL B 1 3 ? 0.504 16.594 -1.443 1 92.25 3 VAL B O 1
ATOM 966 N N . ALA B 1 4 ? -0.817 18.125 -0.582 1 90.06 4 ALA B N 1
ATOM 967 C CA . ALA B 1 4 ? -1.931 17.766 -1.453 1 90.06 4 ALA B CA 1
ATOM 968 C C . ALA B 1 4 ? -1.591 18.031 -2.916 1 90.06 4 ALA B C 1
ATOM 970 O O . ALA B 1 4 ? -1.84 17.188 -3.781 1 90.06 4 ALA B O 1
ATOM 971 N N . LEU B 1 5 ? -1.051 19.172 -3.145 1 88 5 LEU B N 1
ATOM 972 C CA . LEU B 1 5 ? -0.711 19.531 -4.516 1 88 5 LEU B CA 1
ATOM 973 C C . LEU B 1 5 ? 0.33 18.594 -5.094 1 88 5 LEU B C 1
ATOM 975 O O . LEU B 1 5 ? 0.216 18.156 -6.246 1 88 5 LEU B O 1
ATOM 979 N N . ARG B 1 6 ? 1.338 18.281 -4.336 1 92.38 6 ARG B N 1
ATOM 980 C CA . ARG B 1 6 ? 2.363 17.344 -4.785 1 92.38 6 ARG B CA 1
ATOM 981 C C . ARG B 1 6 ? 1.77 15.961 -5.051 1 92.38 6 ARG B C 1
ATOM 983 O O . ARG B 1 6 ? 2.166 15.281 -6 1 92.38 6 ARG B O 1
ATOM 990 N N . SER B 1 7 ? 0.914 15.523 -4.16 1 92.06 7 SER B N 1
ATOM 991 C CA . SER B 1 7 ? 0.233 14.25 -4.359 1 92.06 7 SER B CA 1
ATOM 992 C C . SER B 1 7 ? -0.528 14.227 -5.68 1 92.06 7 SER B C 1
ATOM 994 O O . SER B 1 7 ? -0.478 13.242 -6.414 1 92.06 7 SER B O 1
ATOM 996 N N . PHE B 1 8 ? -1.176 15.266 -5.973 1 87.44 8 PHE B N 1
ATOM 997 C CA . PHE B 1 8 ? -1.961 15.352 -7.199 1 87.44 8 PHE B CA 1
ATOM 998 C C . PHE B 1 8 ? -1.053 15.398 -8.422 1 87.44 8 PHE B C 1
ATOM 1000 O O . PHE B 1 8 ? -1.4 14.867 -9.477 1 87.44 8 PHE B O 1
ATOM 1007 N N . ASP B 1 9 ? 0.021 16.031 -8.242 1 88.5 9 ASP B N 1
ATOM 1008 C CA . ASP B 1 9 ? 1.016 16.016 -9.312 1 88.5 9 ASP B CA 1
ATOM 1009 C C . ASP B 1 9 ? 1.479 14.586 -9.609 1 88.5 9 ASP B C 1
ATOM 1011 O O . ASP B 1 9 ? 1.589 14.195 -10.773 1 88.5 9 ASP B O 1
ATOM 1015 N N . LEU B 1 10 ? 1.768 13.836 -8.656 1 90.75 10 LEU B N 1
ATOM 1016 C CA . LEU B 1 10 ? 2.162 12.438 -8.82 1 90.75 10 LEU B CA 1
ATOM 1017 C C . LEU B 1 10 ? 1.049 11.633 -9.484 1 90.75 10 LEU B C 1
ATOM 1019 O O . LEU B 1 10 ? 1.313 10.781 -10.328 1 90.75 10 LEU B O 1
ATOM 1023 N N . LEU B 1 11 ? -0.125 11.891 -9.039 1 85.81 11 LEU B N 1
ATOM 1024 C CA . LEU B 1 11 ? -1.277 11.219 -9.633 1 85.81 11 LEU B CA 1
ATOM 1025 C C . LEU B 1 11 ? -1.354 11.5 -11.133 1 85.81 11 LEU B C 1
ATOM 1027 O O . LEU B 1 11 ? -1.478 10.57 -11.938 1 85.81 11 LEU B O 1
ATOM 1031 N N . SER B 1 12 ? -1.238 12.727 -11.422 1 83.31 12 SER B N 1
ATOM 1032 C CA . SER B 1 12 ? -1.327 13.141 -12.812 1 83.31 12 SER B CA 1
ATOM 1033 C C . SER B 1 12 ? -0.198 12.539 -13.641 1 83.31 12 SER B C 1
ATOM 1035 O O . SER B 1 12 ? -0.428 12.039 -14.75 1 83.31 12 SER B O 1
ATOM 1037 N N . THR B 1 13 ? 0.932 12.578 -13.172 1 87.75 13 THR B N 1
ATOM 1038 C CA . THR B 1 13 ? 2.086 12.047 -13.883 1 87.75 13 THR B CA 1
ATOM 1039 C C . THR B 1 13 ? 1.975 10.531 -14.039 1 87.75 13 THR B C 1
ATOM 1041 O O . THR B 1 13 ? 2.332 9.977 -15.086 1 87.75 13 THR B O 1
ATOM 1044 N N . THR B 1 14 ? 1.57 9.875 -13.039 1 88 14 THR B N 1
ATOM 1045 C CA . THR B 1 14 ? 1.388 8.43 -13.102 1 88 14 THR B CA 1
ATOM 1046 C C . THR B 1 14 ? 0.41 8.055 -14.211 1 88 14 THR B C 1
ATOM 1048 O O . THR B 1 14 ? 0.66 7.125 -14.977 1 88 14 THR B O 1
ATOM 1051 N N . ILE B 1 15 ? -0.607 8.766 -14.305 1 81 15 ILE B N 1
ATOM 1052 C CA . ILE B 1 15 ? -1.616 8.508 -15.328 1 81 15 ILE B CA 1
ATOM 1053 C C . ILE B 1 15 ? -1.013 8.727 -16.719 1 81 15 ILE B C 1
ATOM 1055 O O . ILE B 1 15 ? -1.249 7.938 -17.625 1 81 15 ILE B O 1
ATOM 1059 N N . SER B 1 16 ? -0.312 9.703 -16.828 1 80 16 SER B N 1
ATOM 1060 C CA . SER B 1 16 ? 0.292 10.055 -18.109 1 80 16 SER B CA 1
ATOM 1061 C C . SER B 1 16 ? 1.3 9.008 -18.562 1 80 16 SER B C 1
ATOM 1063 O O . SER B 1 16 ? 1.37 8.672 -19.734 1 80 16 SER B O 1
ATOM 1065 N N . VAL B 1 17 ? 2.031 8.398 -17.641 1 84.12 17 VAL B N 1
ATOM 1066 C CA . VAL B 1 17 ? 3.125 7.508 -18.031 1 84.12 17 VAL B CA 1
ATOM 1067 C C . VAL B 1 17 ? 2.604 6.082 -18.188 1 84.12 17 VAL B C 1
ATOM 1069 O O . VAL B 1 17 ? 3.277 5.23 -18.766 1 84.12 17 VAL B O 1
ATOM 1072 N N . THR B 1 18 ? 1.582 5.609 -17.469 1 79.75 18 THR B N 1
ATOM 1073 C CA . THR B 1 18 ? 1.113 4.23 -17.516 1 79.75 18 THR B CA 1
ATOM 1074 C C . THR B 1 18 ? -0.088 4.09 -18.438 1 79.75 18 THR B C 1
ATOM 1076 O O . THR B 1 18 ? -0.533 2.977 -18.719 1 79.75 18 THR B O 1
ATOM 1079 N N . ASN B 1 19 ? -0.168 4.699 -19.625 1 57.78 19 ASN B N 1
ATOM 1080 C CA . ASN B 1 19 ? -1.353 4.594 -20.469 1 57.78 19 ASN B CA 1
ATOM 1081 C C . ASN B 1 19 ? -2.506 3.918 -19.734 1 57.78 19 ASN B C 1
ATOM 1083 O O . ASN B 1 19 ? -3.184 3.055 -20.297 1 57.78 19 ASN B O 1
ATOM 1087 N N . ILE B 1 20 ? -2.447 3.711 -18.594 1 51.31 20 ILE B N 1
ATOM 1088 C CA . ILE B 1 20 ? -3.154 2.764 -17.734 1 51.31 20 ILE B CA 1
ATOM 1089 C C . ILE B 1 20 ? -4.66 2.992 -17.844 1 51.31 20 ILE B C 1
ATOM 1091 O O . ILE B 1 20 ? -5.156 4.074 -17.516 1 51.31 20 ILE B O 1
ATOM 1095 N N . ARG B 1 21 ? -5.363 2.418 -18.719 1 47.88 21 ARG B N 1
ATOM 1096 C CA . ARG B 1 21 ? -6.797 2.162 -18.641 1 47.88 21 ARG B CA 1
ATOM 1097 C C . ARG B 1 21 ? -7.215 1.836 -17.203 1 47.88 21 ARG B C 1
ATOM 1099 O O . ARG B 1 21 ? -8.375 2.014 -16.844 1 47.88 21 ARG B O 1
ATOM 1106 N N . VAL B 1 22 ? -6.359 1.22 -16.578 1 45.66 22 VAL B N 1
ATOM 1107 C CA . VAL B 1 22 ? -6.617 0.515 -15.328 1 45.66 22 VAL B CA 1
ATOM 1108 C C . VAL B 1 22 ? -7.004 1.517 -14.242 1 45.66 22 VAL B C 1
ATOM 1110 O O . VAL B 1 22 ? -7.773 1.192 -13.336 1 45.66 22 VAL B O 1
ATOM 1113 N N . LEU B 1 23 ? -6.344 2.686 -14.281 1 46.75 23 LEU B N 1
ATOM 1114 C CA . LEU B 1 23 ? -6.598 3.67 -13.234 1 46.75 23 LEU B CA 1
ATOM 1115 C C . LEU B 1 23 ? -8.047 4.137 -13.273 1 46.75 23 LEU B C 1
ATOM 1117 O O . LEU B 1 23 ? -8.484 4.883 -12.391 1 46.75 23 LEU B O 1
ATOM 1121 N N . ILE B 1 24 ? -8.609 3.801 -14.297 1 44.66 24 ILE B N 1
ATOM 1122 C CA . ILE B 1 24 ? -10.008 4.211 -14.43 1 44.66 24 ILE B CA 1
ATOM 1123 C C . ILE B 1 24 ? -10.805 3.697 -13.234 1 44.66 24 ILE B C 1
ATOM 1125 O O . ILE B 1 24 ? -11.727 4.371 -12.766 1 44.66 24 ILE B O 1
ATOM 1129 N N . ASP B 1 25 ? -10.5 2.514 -12.922 1 42.97 25 ASP B N 1
ATOM 1130 C CA . ASP B 1 25 ? -11.414 1.996 -11.898 1 42.97 25 ASP B CA 1
ATOM 1131 C C . ASP B 1 25 ? -11.281 2.779 -10.594 1 42.97 25 ASP B C 1
ATOM 1133 O O . ASP B 1 25 ? -12.195 2.777 -9.773 1 42.97 25 ASP B O 1
ATOM 1137 N N . PHE B 1 26 ? -10.141 3.238 -10.359 1 41.56 26 PHE B N 1
ATOM 1138 C CA . PHE B 1 26 ? -10.031 3.953 -9.094 1 41.56 26 PHE B CA 1
ATOM 1139 C C . PHE B 1 26 ? -10.461 5.406 -9.258 1 41.56 26 PHE B C 1
ATOM 1141 O O . PHE B 1 26 ? -10.984 6.016 -8.32 1 41.56 26 PHE B O 1
ATOM 1148 N N . ILE B 1 27 ? -9.977 6.055 -10.344 1 43.06 27 ILE B N 1
ATOM 1149 C CA . ILE B 1 27 ? -10.32 7.465 -10.508 1 43.06 27 ILE B CA 1
ATOM 1150 C C . ILE B 1 27 ? -11.562 7.598 -11.391 1 43.06 27 ILE B C 1
ATOM 1152 O O . ILE B 1 27 ? -11.648 6.965 -12.438 1 43.06 27 ILE B O 1
ATOM 1156 N N . PRO B 1 28 ? -12.625 7.949 -10.773 1 40.31 28 PRO B N 1
ATOM 1157 C CA . PRO B 1 28 ? -13.594 8.289 -11.812 1 40.31 28 PRO B CA 1
ATOM 1158 C C . PRO B 1 28 ? -12.93 8.711 -13.125 1 40.31 28 PRO B C 1
ATOM 1160 O O . PRO B 1 28 ? -11.805 9.219 -13.109 1 40.31 28 PRO B O 1
ATOM 1163 N N . LYS B 1 29 ? -13.391 8.094 -14.305 1 43.62 29 LYS B N 1
ATOM 1164 C CA . LYS B 1 29 ? -13.008 8.406 -15.68 1 43.62 29 LYS B CA 1
ATOM 1165 C C . LYS B 1 29 ? -12.633 9.875 -15.828 1 43.62 29 LYS B C 1
ATOM 1167 O O . LYS B 1 29 ? -13.508 10.734 -15.992 1 43.62 29 LYS B O 1
ATOM 1172 N N . PHE B 1 30 ? -11.719 10.359 -15.031 1 41.88 30 PHE B N 1
ATOM 1173 C CA . PHE B 1 30 ? -11.391 11.758 -15.305 1 41.88 30 PHE B CA 1
ATOM 1174 C C . PHE B 1 30 ? -10.734 11.906 -16.672 1 41.88 30 PHE B C 1
ATOM 1176 O O . PHE B 1 30 ? -9.57 11.555 -16.844 1 41.88 30 PHE B O 1
ATOM 1183 N N . GLN B 1 31 ? -11.539 11.742 -17.562 1 46.88 31 GLN B N 1
ATOM 1184 C CA . GLN B 1 31 ? -11.172 12.102 -18.922 1 46.88 31 GLN B CA 1
ATOM 1185 C C . GLN B 1 31 ? -10.625 13.531 -19 1 46.88 31 GLN B C 1
ATOM 1187 O O . GLN B 1 31 ? -10.641 14.156 -20.047 1 46.88 31 GLN B O 1
ATOM 1192 N N . ILE B 1 32 ? -10.305 14.031 -17.984 1 50.5 32 ILE B N 1
ATOM 1193 C CA . ILE B 1 32 ? -9.859 15.406 -18.156 1 50.5 32 ILE B CA 1
ATOM 1194 C C . ILE B 1 32 ? -8.359 15.438 -18.422 1 50.5 32 ILE B C 1
ATOM 1196 O O . ILE B 1 32 ? -7.633 14.531 -18.016 1 50.5 32 ILE B O 1
ATOM 1200 N N . SER B 1 33 ? -7.922 16.312 -19.375 1 54.62 33 SER B N 1
ATOM 1201 C CA . SER B 1 33 ? -6.516 16.578 -19.656 1 54.62 33 SER B CA 1
ATOM 1202 C C . SER B 1 33 ? -5.73 16.828 -18.375 1 54.62 33 SER B C 1
ATOM 1204 O O . SER B 1 33 ? -6.312 17.156 -17.344 1 54.62 33 SER B O 1
ATOM 1206 N N . ASN B 1 34 ? -4.543 16.328 -18.328 1 57.94 34 ASN B N 1
ATOM 1207 C CA . ASN B 1 34 ? -3.641 16.562 -17.203 1 57.94 34 ASN B CA 1
ATOM 1208 C C . ASN B 1 34 ? -3.789 17.984 -16.656 1 57.94 34 ASN B C 1
ATOM 1210 O O . ASN B 1 34 ? -3.766 18.188 -15.445 1 57.94 34 ASN B O 1
ATOM 1214 N N . GLU B 1 35 ? -3.926 18.859 -17.578 1 59.19 35 GLU B N 1
ATOM 1215 C CA . GLU B 1 35 ? -4.094 20.266 -17.203 1 59.19 35 GLU B CA 1
ATOM 1216 C C . GLU B 1 35 ? -5.387 20.469 -16.422 1 59.19 35 GLU B C 1
ATOM 1218 O O . GLU B 1 35 ? -5.418 21.219 -15.445 1 59.19 35 GLU B O 1
ATOM 1223 N N . MET B 1 36 ? -6.344 19.781 -16.828 1 60.66 36 MET B N 1
ATOM 1224 C CA . MET B 1 36 ? -7.633 19.969 -16.156 1 60.66 36 MET B CA 1
ATOM 1225 C C . MET B 1 36 ? -7.648 19.281 -14.797 1 60.66 36 MET B C 1
ATOM 1227 O O . MET B 1 36 ? -8.281 19.766 -13.867 1 60.66 36 MET B O 1
ATOM 1231 N N . LYS B 1 37 ? -6.809 18.391 -14.789 1 63.38 37 LYS B N 1
ATOM 1232 C CA . LYS B 1 37 ? -6.699 17.703 -13.5 1 63.38 37 LYS B CA 1
ATOM 1233 C C . LYS B 1 37 ? -6.031 18.594 -12.461 1 63.38 37 LYS B C 1
ATOM 1235 O O . LYS B 1 37 ? -6.5 18.688 -11.32 1 63.38 37 LYS B O 1
ATOM 1240 N N . TYR B 1 38 ? -5.012 19.125 -13.016 1 65.19 38 TYR B N 1
ATOM 1241 C CA . TYR B 1 38 ? -4.32 20.031 -12.117 1 65.19 38 TYR B CA 1
ATOM 1242 C C . TYR B 1 38 ? -5.254 21.141 -11.625 1 65.19 38 TYR B C 1
ATOM 1244 O O . TYR B 1 38 ? -5.277 21.469 -10.438 1 65.19 38 TYR B O 1
ATOM 1252 N N . ILE B 1 39 ? -5.898 21.656 -12.578 1 65.12 39 ILE B N 1
ATOM 1253 C CA . ILE B 1 39 ? -6.82 22.734 -12.242 1 65.12 39 ILE B CA 1
ATOM 1254 C C . ILE B 1 39 ? -7.875 22.234 -11.266 1 65.12 39 ILE B C 1
ATOM 1256 O O . ILE B 1 39 ? -8.188 22.891 -10.273 1 65.12 39 ILE B O 1
ATOM 1260 N N . TYR B 1 40 ? -8.32 21.094 -11.523 1 67.94 40 TYR B N 1
ATOM 1261 C CA . TYR B 1 40 ? -9.344 20.484 -10.68 1 67.94 40 TYR B CA 1
ATOM 1262 C C . TYR B 1 40 ? -8.828 20.281 -9.258 1 67.94 40 TYR B C 1
ATOM 1264 O O . TYR B 1 40 ? -9.445 20.75 -8.297 1 67.94 40 TYR B O 1
ATOM 1272 N N . TRP B 1 41 ? -7.68 19.797 -9.25 1 74.19 41 TRP B N 1
ATOM 1273 C CA . TRP B 1 41 ? -7.121 19.516 -7.934 1 74.19 41 TRP B CA 1
ATOM 1274 C C . TRP B 1 41 ? -6.766 20.797 -7.199 1 74.19 41 TRP B C 1
ATOM 1276 O O . TRP B 1 41 ? -6.996 20.922 -5.996 1 74.19 41 TRP B O 1
ATOM 1286 N N . SER B 1 42 ? -6.23 21.672 -8 1 75.62 42 SER B N 1
ATOM 1287 C CA . SER B 1 42 ? -5.891 22.969 -7.414 1 75.62 42 SER B CA 1
ATOM 1288 C C . SER B 1 42 ? -7.129 23.672 -6.879 1 75.62 42 SER B C 1
ATOM 1290 O O . SER B 1 42 ? -7.074 24.328 -5.84 1 75.62 42 SER B O 1
ATOM 1292 N N . THR B 1 43 ? -8.141 23.5 -7.586 1 73.94 43 THR B N 1
ATOM 1293 C CA . THR B 1 43 ? -9.398 24.125 -7.172 1 73.94 43 THR B CA 1
ATOM 1294 C C . THR B 1 43 ? -9.906 23.5 -5.875 1 73.94 43 THR B C 1
ATOM 1296 O O . THR B 1 43 ? -10.312 24.203 -4.953 1 73.94 43 THR B O 1
ATOM 1299 N N . ILE B 1 44 ? -9.805 22.281 -5.812 1 72 44 ILE B N 1
ATOM 1300 C CA . ILE B 1 44 ? -10.25 21.578 -4.613 1 72 44 ILE B CA 1
ATOM 1301 C C . ILE B 1 44 ? -9.438 22.062 -3.408 1 72 44 ILE B C 1
ATOM 1303 O O . ILE B 1 44 ? -10.008 22.406 -2.367 1 72 44 ILE B O 1
ATOM 1307 N N . VAL B 1 45 ? -8.18 22.156 -3.645 1 78.12 45 VAL B N 1
ATOM 1308 C CA . VAL B 1 45 ? -7.293 22.547 -2.553 1 78.12 45 VAL B CA 1
ATOM 1309 C C . VAL B 1 45 ? -7.543 24 -2.168 1 78.12 45 VAL B C 1
ATOM 1311 O O . VAL B 1 45 ? -7.535 24.344 -0.983 1 78.12 45 VAL B O 1
ATOM 1314 N N . ALA B 1 46 ? -7.789 24.766 -3.197 1 77.5 46 ALA B N 1
ATOM 1315 C CA . ALA B 1 46 ? -8.031 26.188 -2.959 1 77.5 46 ALA B CA 1
ATOM 1316 C C . ALA B 1 46 ? -9.328 26.406 -2.188 1 77.5 46 ALA B C 1
ATOM 1318 O O . ALA B 1 46 ? -9.453 27.359 -1.426 1 77.5 46 ALA B O 1
ATOM 1319 N N . TYR B 1 47 ? -10.234 25.516 -2.322 1 77.44 47 TYR B N 1
ATOM 1320 C CA . TYR B 1 47 ? -11.531 25.672 -1.682 1 77.44 47 TYR B CA 1
ATOM 1321 C C . TYR B 1 47 ? -11.5 25.156 -0.249 1 77.44 47 TYR B C 1
ATOM 1323 O O . TYR B 1 47 ? -12.43 25.391 0.523 1 77.44 47 TYR B O 1
ATOM 1331 N N . CYS B 1 48 ? -10.414 24.469 -0.023 1 75.75 48 CYS B N 1
ATOM 1332 C CA . CYS B 1 48 ? -10.266 24 1.354 1 75.75 48 CYS B CA 1
ATOM 1333 C C . CYS B 1 48 ? -9.898 25.172 2.275 1 75.75 48 CYS B C 1
ATOM 1335 O O . CYS B 1 48 ? -8.781 25.672 2.223 1 75.75 48 CYS B O 1
ATOM 1337 N N . GLU B 1 49 ? -10.859 25.672 3.02 1 76.88 49 GLU B N 1
ATOM 1338 C CA . GLU B 1 49 ? -10.648 26.812 3.902 1 76.88 49 GLU B CA 1
ATOM 1339 C C . GLU B 1 49 ? -10.68 26.391 5.367 1 76.88 49 GLU B C 1
ATOM 1341 O O . GLU B 1 49 ? -9.867 26.859 6.172 1 76.88 49 GLU B O 1
ATOM 1346 N N . ALA B 1 50 ? -11.539 25.438 5.676 1 86.06 50 ALA B N 1
ATOM 1347 C CA . ALA B 1 50 ? -11.68 24.984 7.055 1 86.06 50 ALA B CA 1
ATOM 1348 C C . ALA B 1 50 ? -10.516 24.078 7.453 1 86.06 50 ALA B C 1
ATOM 1350 O O . ALA B 1 50 ? -10.047 23.266 6.648 1 86.06 50 ALA B O 1
ATOM 1351 N N . LYS B 1 51 ? -10.086 24.281 8.656 1 88.69 51 LYS B N 1
ATOM 1352 C CA . LYS B 1 51 ? -8.992 23.484 9.219 1 88.69 51 LYS B CA 1
ATOM 1353 C C . LYS B 1 51 ? -9.258 21.984 9.047 1 88.69 51 LYS B C 1
ATOM 1355 O O . LYS B 1 51 ? -8.336 21.219 8.758 1 88.69 51 LYS B O 1
ATOM 1360 N N . SER B 1 52 ? -10.445 21.641 9.125 1 87.62 52 SER B N 1
ATOM 1361 C CA . SER B 1 52 ? -10.812 20.234 8.984 1 87.62 52 SER B CA 1
ATOM 1362 C C . SER B 1 52 ? -10.641 19.75 7.551 1 87.62 52 SER B C 1
ATOM 1364 O O . SER B 1 52 ? -10.188 18.641 7.312 1 87.62 52 SER B O 1
ATOM 1366 N N . GLU B 1 53 ? -10.969 20.609 6.59 1 86.94 53 GLU B N 1
ATOM 1367 C CA . GLU B 1 53 ? -10.82 20.281 5.176 1 86.94 53 GLU B CA 1
ATOM 1368 C C . GLU B 1 53 ? -9.344 20.141 4.797 1 86.94 53 GLU B C 1
ATOM 1370 O O . GLU B 1 53 ? -8.977 19.234 4.051 1 86.94 53 GLU B O 1
ATOM 1375 N N . ILE B 1 54 ? -8.625 20.953 5.328 1 89.81 54 ILE B N 1
ATOM 1376 C CA . ILE B 1 54 ? -7.191 20.922 5.07 1 89.81 54 ILE B CA 1
ATOM 1377 C C . ILE B 1 54 ? -6.574 19.656 5.656 1 89.81 54 ILE B C 1
ATOM 1379 O O . ILE B 1 54 ? -5.797 18.969 4.992 1 89.81 54 ILE B O 1
ATOM 1383 N N . ALA B 1 55 ? -6.93 19.328 6.859 1 90.38 55 ALA B N 1
ATOM 1384 C CA . ALA B 1 55 ? -6.434 18.109 7.492 1 90.38 55 ALA B CA 1
ATOM 1385 C C . ALA B 1 55 ? -6.855 16.875 6.707 1 90.38 55 ALA B C 1
ATOM 1387 O O . ALA B 1 55 ? -6.062 15.938 6.527 1 90.38 55 ALA B O 1
ATOM 1388 N N . MET B 1 56 ? -8.047 16.938 6.215 1 89.69 56 MET B N 1
ATOM 1389 C CA . MET B 1 56 ? -8.578 15.797 5.473 1 89.69 56 MET B CA 1
ATOM 1390 C C . MET B 1 56 ? -7.812 15.594 4.168 1 89.69 56 MET B C 1
ATOM 1392 O O . MET B 1 56 ? -7.434 14.469 3.83 1 89.69 56 MET B O 1
ATOM 1396 N N . ILE B 1 57 ? -7.637 16.625 3.441 1 90 57 ILE B N 1
ATOM 1397 C CA . ILE B 1 57 ? -7.02 16.484 2.127 1 90 57 ILE B CA 1
ATOM 1398 C C . ILE B 1 57 ? -5.562 16.062 2.279 1 90 57 ILE B C 1
ATOM 1400 O O . ILE B 1 57 ? -5.012 15.391 1.402 1 90 57 ILE B O 1
ATOM 1404 N N . LYS B 1 58 ? -4.918 16.375 3.385 1 92.25 58 LYS B N 1
ATOM 1405 C CA . LYS B 1 58 ? -3.539 15.969 3.65 1 92.25 58 LYS B CA 1
ATOM 1406 C C . LYS B 1 58 ? -3.445 14.469 3.916 1 92.25 58 LYS B C 1
ATOM 1408 O O . LYS B 1 58 ? -2.375 13.875 3.775 1 92.25 58 LYS B O 1
ATOM 1413 N N . VAL B 1 59 ? -4.543 13.859 4.273 1 90.69 59 VAL B N 1
ATOM 1414 C CA . VAL B 1 59 ? -4.594 12.406 4.453 1 90.69 59 VAL B CA 1
ATOM 1415 C C . VAL B 1 59 ? -4.992 11.742 3.139 1 90.69 59 VAL B C 1
ATOM 1417 O O . VAL B 1 59 ? -4.316 10.82 2.674 1 90.69 59 VAL B O 1
ATOM 1420 N N . VAL B 1 60 ? -5.945 12.242 2.512 1 88.94 60 VAL B N 1
ATOM 1421 C CA . VAL B 1 60 ? -6.605 11.578 1.392 1 88.94 60 VAL B CA 1
ATOM 1422 C C . VAL B 1 60 ? -5.707 11.633 0.157 1 88.94 60 VAL B C 1
ATOM 1424 O O . VAL B 1 60 ? -5.539 10.633 -0.542 1 88.94 60 VAL B O 1
ATOM 1427 N N . ALA B 1 61 ? -5.168 12.758 -0.112 1 90.31 61 ALA B N 1
ATOM 1428 C CA . ALA B 1 61 ? -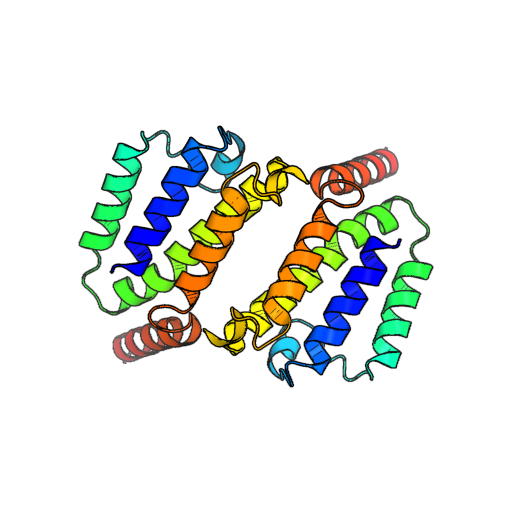4.453 12.969 -1.369 1 90.31 61 ALA B CA 1
ATOM 1429 C C . ALA B 1 61 ? -3.23 12.062 -1.466 1 90.31 61 ALA B C 1
ATOM 1431 O O . ALA B 1 61 ? -3.066 11.336 -2.445 1 90.31 61 ALA B O 1
ATOM 1432 N N . PRO B 1 62 ? -2.352 11.992 -0.437 1 93.06 62 PRO B N 1
ATOM 1433 C CA . PRO B 1 62 ? -1.201 11.094 -0.548 1 93.06 62 PRO B CA 1
ATOM 1434 C C . PRO B 1 62 ? -1.608 9.625 -0.614 1 93.06 62 PRO B C 1
ATOM 1436 O O . PRO B 1 62 ? -1.009 8.844 -1.359 1 93.06 62 PRO B O 1
ATOM 1439 N N . ASN B 1 63 ? -2.586 9.242 0.093 1 90.38 63 ASN B N 1
ATOM 1440 C CA . ASN B 1 63 ? -3.051 7.863 0.055 1 90.38 63 ASN B CA 1
ATOM 1441 C C . ASN B 1 63 ? -3.596 7.492 -1.32 1 90.38 63 ASN B C 1
ATOM 1443 O O . ASN B 1 63 ? -3.354 6.387 -1.812 1 90.38 63 ASN B O 1
ATOM 1447 N N . MET B 1 64 ? -4.293 8.414 -1.907 1 86.5 64 MET B N 1
ATOM 1448 C CA . MET B 1 64 ? -4.801 8.188 -3.258 1 86.5 64 MET B CA 1
ATOM 1449 C C . MET B 1 64 ? -3.652 8.016 -4.246 1 86.5 64 MET B C 1
ATOM 1451 O O . MET B 1 64 ? -3.686 7.117 -5.094 1 86.5 64 MET B O 1
ATOM 1455 N N . ALA B 1 65 ? -2.684 8.859 -4.113 1 90.69 65 ALA B N 1
ATOM 1456 C CA . ALA B 1 65 ? -1.519 8.758 -4.988 1 90.69 65 ALA B CA 1
ATOM 1457 C C . ALA B 1 65 ? -0.822 7.41 -4.824 1 90.69 65 ALA B C 1
ATOM 1459 O O . ALA B 1 65 ? -0.511 6.738 -5.812 1 90.69 65 ALA B O 1
ATOM 1460 N N . ILE B 1 66 ? -0.636 7.004 -3.607 1 92.62 66 ILE B N 1
ATOM 1461 C CA . ILE B 1 66 ? 0.039 5.746 -3.318 1 92.62 66 ILE B CA 1
ATOM 1462 C C . ILE B 1 66 ? -0.746 4.586 -3.932 1 92.62 66 ILE B C 1
ATOM 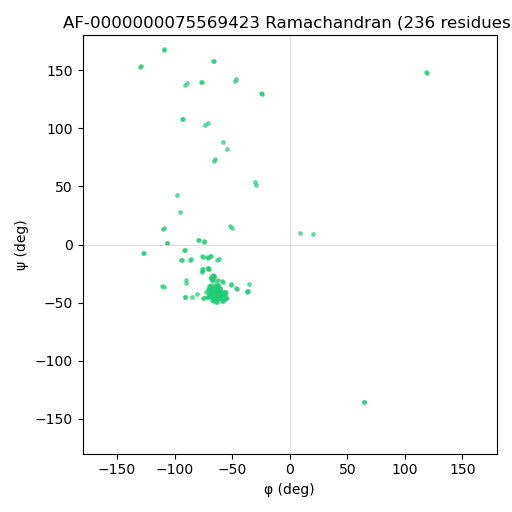1464 O O . ILE B 1 66 ? -0.165 3.703 -4.566 1 92.62 66 ILE B O 1
ATOM 1468 N N . ASN B 1 67 ? -1.982 4.617 -3.762 1 88.5 67 ASN B N 1
ATOM 1469 C CA . ASN B 1 67 ? -2.822 3.537 -4.27 1 88.5 67 ASN B CA 1
ATOM 1470 C C . ASN B 1 67 ? -2.75 3.441 -5.793 1 88.5 67 ASN B C 1
ATOM 1472 O O . ASN B 1 67 ? -2.627 2.348 -6.344 1 88.5 67 ASN B O 1
ATOM 1476 N N . VAL B 1 68 ? -2.82 4.555 -6.422 1 86.94 68 VAL B N 1
ATOM 1477 C CA . VAL B 1 68 ? -2.799 4.582 -7.883 1 86.94 68 VAL B CA 1
ATOM 1478 C C . VAL B 1 68 ? -1.426 4.145 -8.391 1 86.94 68 VAL B C 1
ATOM 1480 O O . VAL B 1 68 ? -1.327 3.359 -9.336 1 86.94 68 VAL B O 1
ATOM 1483 N N . ILE B 1 69 ? -0.432 4.637 -7.781 1 92.38 69 ILE B N 1
ATOM 1484 C CA . ILE B 1 69 ? 0.927 4.289 -8.18 1 92.38 69 ILE B CA 1
ATOM 1485 C C . ILE B 1 69 ? 1.158 2.793 -7.973 1 92.38 69 ILE B C 1
ATOM 1487 O O . ILE B 1 69 ? 1.724 2.119 -8.836 1 92.38 69 ILE B O 1
ATOM 1491 N N . ASP B 1 70 ? 0.693 2.291 -6.848 1 91.69 70 ASP B N 1
ATOM 1492 C CA . ASP B 1 70 ? 0.826 0.866 -6.559 1 91.69 70 ASP B CA 1
ATOM 1493 C C . ASP B 1 70 ? 0.148 0.022 -7.637 1 91.69 70 ASP B C 1
ATOM 1495 O O . ASP B 1 70 ? 0.694 -0.993 -8.07 1 91.69 70 ASP B O 1
ATOM 1499 N N . ARG B 1 71 ? -0.937 0.442 -8.016 1 87.69 71 ARG B N 1
ATOM 1500 C CA . ARG B 1 71 ? -1.666 -0.281 -9.047 1 87.69 71 ARG B CA 1
ATOM 1501 C C . ARG B 1 71 ? -0.919 -0.232 -10.383 1 87.69 71 ARG B C 1
ATOM 1503 O O . ARG B 1 71 ? -0.853 -1.231 -11.094 1 87.69 71 ARG B O 1
ATOM 1510 N N . ALA B 1 72 ? -0.485 0.952 -10.68 1 90.94 72 ALA B N 1
ATOM 1511 C CA . ALA B 1 72 ? 0.296 1.101 -11.906 1 90.94 72 ALA B CA 1
ATOM 1512 C C . ALA B 1 72 ? 1.52 0.187 -11.891 1 90.94 72 ALA B C 1
ATOM 1514 O O . ALA B 1 72 ? 1.84 -0.449 -12.898 1 90.94 72 ALA B O 1
ATOM 1515 N N . MET B 1 73 ? 2.123 0.125 -10.773 1 92.19 73 MET B N 1
ATOM 1516 C CA . MET B 1 73 ? 3.271 -0.765 -10.617 1 92.19 73 MET B CA 1
ATOM 1517 C C . MET B 1 73 ? 2.867 -2.219 -10.844 1 92.19 73 MET B C 1
ATOM 1519 O O . MET B 1 73 ? 3.559 -2.959 -11.539 1 92.19 73 MET B O 1
ATOM 1523 N N . GLN B 1 74 ? 1.746 -2.592 -10.273 1 91.19 74 GLN B N 1
ATOM 1524 C CA . GLN B 1 74 ? 1.273 -3.967 -10.398 1 91.19 74 GLN B CA 1
ATOM 1525 C C . GLN B 1 74 ? 0.983 -4.324 -11.852 1 91.19 74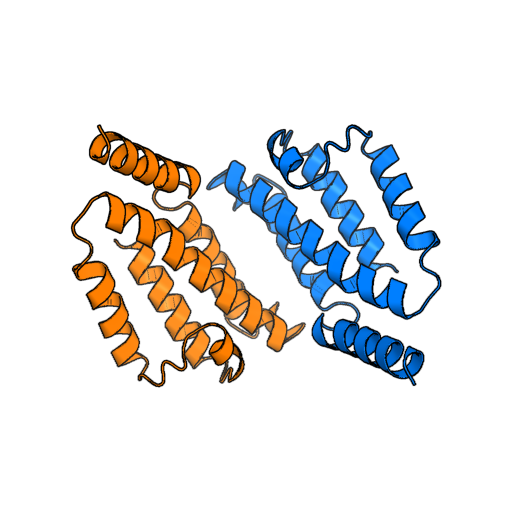 GLN B C 1
ATOM 1527 O O . GLN B 1 74 ? 1.275 -5.438 -12.289 1 91.19 74 GLN B O 1
ATOM 1532 N N . GLN B 1 75 ? 0.531 -3.402 -12.531 1 88.19 75 GLN B N 1
ATOM 1533 C CA . GLN B 1 75 ? 0.182 -3.627 -13.93 1 88.19 75 GLN B CA 1
ATOM 1534 C C . GLN B 1 75 ? 1.429 -3.877 -14.773 1 88.19 75 GLN B C 1
ATOM 1536 O O . GLN B 1 75 ? 1.387 -4.633 -15.75 1 88.19 75 GLN B O 1
ATOM 1541 N N . GLN B 1 76 ? 2.455 -3.355 -14.375 1 91.69 76 GLN B N 1
ATOM 1542 C CA . GLN B 1 76 ? 3.695 -3.484 -15.133 1 91.69 76 GLN B CA 1
ATOM 1543 C C . GLN B 1 76 ? 4.5 -4.695 -14.68 1 91.69 76 GLN B C 1
ATOM 1545 O O . GLN B 1 76 ? 5.562 -4.988 -15.234 1 91.69 76 GLN B O 1
ATOM 1550 N N . GLY B 1 77 ? 4.012 -5.359 -13.648 1 88.94 77 GLY B N 1
ATOM 1551 C CA . GLY B 1 77 ? 4.715 -6.523 -13.133 1 88.94 77 GLY B CA 1
ATOM 1552 C C . GLY B 1 77 ? 6.082 -6.188 -12.562 1 88.94 77 GLY B C 1
ATOM 1553 O O . GLY B 1 77 ? 6.223 -5.227 -11.805 1 88.94 77 GLY B O 1
ATOM 1554 N N . ALA B 1 78 ? 7.035 -7.02 -12.914 1 92.31 78 ALA B N 1
ATOM 1555 C CA . ALA B 1 78 ? 8.398 -6.832 -12.422 1 92.31 78 ALA B CA 1
ATOM 1556 C C . ALA B 1 78 ? 8.984 -5.512 -12.906 1 92.31 78 ALA B C 1
ATOM 1558 O O . ALA B 1 78 ? 9.742 -4.859 -12.188 1 92.31 78 ALA B O 1
ATOM 1559 N N . ARG B 1 79 ? 8.648 -5.141 -14.117 1 92.69 79 ARG B N 1
ATOM 1560 C CA . ARG B 1 79 ? 9.156 -3.9 -14.695 1 92.69 79 ARG B CA 1
ATOM 1561 C C . ARG B 1 79 ? 8.773 -2.703 -13.828 1 92.69 79 ARG B C 1
ATOM 1563 O O . ARG B 1 79 ? 9.539 -1.741 -13.719 1 92.69 79 ARG B O 1
ATOM 1570 N N . GLY B 1 80 ? 7.637 -2.77 -13.18 1 92.38 80 GLY B N 1
ATOM 1571 C CA . GLY B 1 80 ? 7.145 -1.678 -12.352 1 92.38 80 GLY B CA 1
ATOM 1572 C C . GLY B 1 80 ? 7.98 -1.453 -11.102 1 92.38 80 GLY B C 1
ATOM 1573 O O . GLY B 1 80 ? 7.832 -0.433 -10.43 1 92.38 80 GLY B O 1
ATOM 1574 N N . LEU B 1 81 ? 8.898 -2.402 -10.844 1 94.44 81 LEU B N 1
ATOM 1575 C CA . LEU B 1 81 ? 9.719 -2.352 -9.633 1 94.44 81 LEU B CA 1
ATOM 1576 C C . LEU B 1 81 ? 11.148 -1.95 -9.961 1 94.44 81 LEU B C 1
ATOM 1578 O O . LEU B 1 81 ? 11.992 -1.829 -9.07 1 94.44 81 LEU B O 1
ATOM 1582 N N . THR B 1 82 ? 11.375 -1.701 -11.195 1 95 82 THR B N 1
ATOM 1583 C CA . THR B 1 82 ? 12.727 -1.417 -11.672 1 95 82 THR B CA 1
ATOM 1584 C C . THR B 1 82 ? 12.867 0.055 -12.047 1 95 82 THR B C 1
ATOM 1586 O O . THR B 1 82 ? 11.875 0.779 -12.133 1 95 82 THR B O 1
ATOM 1589 N N . PRO B 1 83 ? 14.094 0.438 -12.242 1 95.06 83 PRO B N 1
ATOM 1590 C CA . PRO B 1 83 ? 14.32 1.837 -12.609 1 95.06 83 PRO B CA 1
ATOM 1591 C C . PRO B 1 83 ? 13.922 2.135 -14.055 1 95.06 83 PRO B C 1
ATOM 1593 O O . PRO B 1 83 ? 13.992 3.283 -14.5 1 95.06 83 PRO B O 1
ATOM 1596 N N . PHE B 1 84 ? 13.406 1.148 -14.758 1 95.12 84 PHE B N 1
ATOM 1597 C CA . PHE B 1 84 ? 13.016 1.372 -16.141 1 95.12 84 PHE B CA 1
ATOM 1598 C C . PHE B 1 84 ? 11.695 2.139 -16.219 1 95.12 84 PHE B C 1
ATOM 1600 O O . PHE B 1 84 ? 11.289 2.582 -17.297 1 95.12 84 PHE B O 1
ATOM 1607 N N . THR B 1 85 ? 11.055 2.297 -15.156 1 94.75 85 THR B N 1
ATOM 1608 C CA . THR B 1 85 ? 9.891 3.16 -15 1 94.75 85 THR B CA 1
ATOM 1609 C C . THR B 1 85 ? 10.047 4.074 -13.789 1 94.75 85 THR B C 1
ATOM 1611 O O . THR B 1 85 ? 10.789 3.756 -12.859 1 94.75 85 THR B O 1
ATOM 1614 N N . PRO B 1 86 ? 9.43 5.176 -13.852 1 96.12 86 PRO B N 1
ATOM 1615 C CA . PRO B 1 86 ? 9.555 6.074 -12.703 1 96.12 86 PRO B CA 1
ATOM 1616 C C . PRO B 1 86 ? 8.664 5.66 -11.531 1 96.12 86 PRO B C 1
ATOM 1618 O O . PRO B 1 86 ? 8.625 6.352 -10.508 1 96.12 86 PRO B O 1
ATOM 1621 N N . LEU B 1 87 ? 7.984 4.578 -11.625 1 95.06 87 LEU B N 1
ATOM 1622 C CA . LEU B 1 87 ? 6.895 4.254 -10.711 1 95.06 87 LEU B CA 1
ATOM 1623 C C . LEU B 1 87 ? 7.426 3.975 -9.305 1 95.06 87 LEU B C 1
ATOM 1625 O O . LEU B 1 87 ? 6.824 4.391 -8.32 1 95.06 87 LEU B O 1
ATOM 1629 N N . ALA B 1 88 ? 8.539 3.25 -9.258 1 95.31 88 ALA B N 1
ATOM 1630 C CA . ALA B 1 88 ? 9.125 2.99 -7.941 1 95.31 88 ALA B CA 1
ATOM 1631 C C . ALA B 1 88 ? 9.492 4.293 -7.238 1 95.31 88 ALA B C 1
ATOM 1633 O O . ALA B 1 88 ? 9.234 4.457 -6.043 1 95.31 88 ALA B O 1
ATOM 1634 N N . SER B 1 89 ? 10.039 5.234 -7.957 1 96.44 89 SER B N 1
ATOM 1635 C CA . SER B 1 89 ? 10.391 6.539 -7.406 1 96.44 89 SER B CA 1
ATOM 1636 C C . SER B 1 89 ? 9.141 7.328 -7.02 1 96.44 89 SER B C 1
ATOM 1638 O O . SER B 1 89 ? 9.117 8 -5.988 1 96.44 89 SER B O 1
ATOM 1640 N N . PHE B 1 90 ? 8.117 7.238 -7.871 1 96.56 90 PHE B N 1
ATOM 1641 C CA . PHE B 1 90 ? 6.844 7.879 -7.547 1 96.56 90 PHE B CA 1
ATOM 1642 C C . PHE B 1 90 ? 6.293 7.352 -6.23 1 96.56 90 PHE B C 1
ATOM 1644 O O . PHE B 1 90 ? 5.785 8.117 -5.41 1 96.56 90 PHE B O 1
ATOM 1651 N N . TYR B 1 91 ? 6.391 6.09 -6.023 1 96.38 91 TYR B N 1
ATOM 1652 C CA . TYR B 1 91 ? 5.879 5.484 -4.801 1 96.38 91 TYR B CA 1
ATOM 1653 C C . TYR B 1 91 ? 6.613 6.02 -3.576 1 96.38 91 TYR B C 1
ATOM 1655 O O . TYR B 1 91 ? 5.988 6.375 -2.574 1 96.38 91 TYR B O 1
ATOM 1663 N N . VAL B 1 92 ? 7.957 6.074 -3.654 1 95.12 92 VAL B N 1
ATOM 1664 C CA . VAL B 1 92 ? 8.773 6.562 -2.547 1 95.12 92 VAL B CA 1
ATOM 1665 C C . VAL B 1 92 ? 8.391 8 -2.219 1 95.12 92 VAL B C 1
ATOM 1667 O O . VAL B 1 92 ? 8.219 8.359 -1.05 1 95.12 92 VAL B O 1
ATOM 1670 N N . TRP B 1 93 ? 8.227 8.773 -3.254 1 96.81 93 TRP B N 1
ATOM 1671 C CA . TRP B 1 93 ? 7.844 10.164 -3.055 1 96.81 93 TRP B CA 1
ATOM 1672 C C . TRP B 1 93 ? 6.461 10.266 -2.418 1 96.81 93 TRP B C 1
ATOM 1674 O O . TRP B 1 93 ? 6.273 10.984 -1.434 1 96.81 93 TRP B O 1
ATOM 1684 N N . ALA B 1 94 ? 5.547 9.539 -2.939 1 95.75 94 ALA B N 1
ATOM 1685 C CA . ALA B 1 94 ? 4.188 9.562 -2.404 1 95.75 94 ALA B CA 1
ATOM 1686 C C . ALA B 1 94 ? 4.164 9.109 -0.947 1 95.75 94 ALA B C 1
ATOM 1688 O O . ALA B 1 94 ? 3.471 9.703 -0.118 1 95.75 94 ALA B O 1
ATOM 1689 N N . ARG B 1 95 ? 4.91 8.078 -0.678 1 95.25 95 ARG B N 1
ATOM 1690 C CA . ARG B 1 95 ? 4.961 7.551 0.682 1 95.25 95 ARG B CA 1
ATOM 1691 C C . ARG B 1 95 ? 5.516 8.594 1.651 1 95.25 95 ARG B C 1
ATOM 1693 O O . ARG B 1 95 ? 5.074 8.672 2.799 1 95.25 95 ARG B O 1
ATOM 1700 N N . SER B 1 96 ? 6.469 9.344 1.259 1 96.94 96 SER B N 1
ATOM 1701 C CA . SER B 1 96 ? 7.062 10.375 2.105 1 96.94 96 SER B CA 1
ATOM 1702 C C . SER B 1 96 ? 6.059 11.477 2.418 1 96.94 96 SER B C 1
ATOM 1704 O O . SER B 1 96 ? 6.117 12.094 3.488 1 96.94 96 SER B O 1
ATOM 1706 N N . LEU B 1 97 ? 5.113 11.719 1.586 1 96.75 97 LEU B N 1
ATOM 1707 C CA . LEU B 1 97 ? 4.129 12.773 1.771 1 96.75 97 LEU B CA 1
ATOM 1708 C C . LEU B 1 97 ? 3.174 12.438 2.91 1 96.75 97 LEU B C 1
ATOM 1710 O O . LEU B 1 97 ? 2.586 13.336 3.52 1 96.75 97 LEU B O 1
ATOM 1714 N N . ARG B 1 98 ? 3.078 11.164 3.256 1 95.25 98 ARG B N 1
ATOM 1715 C CA . ARG B 1 98 ? 2.184 10.734 4.324 1 95.25 98 ARG B CA 1
ATOM 1716 C C . ARG B 1 98 ? 2.717 11.156 5.691 1 95.25 98 ARG B C 1
ATOM 1718 O O . ARG B 1 98 ? 1.995 11.109 6.688 1 95.25 98 ARG B O 1
ATOM 1725 N N . VAL B 1 99 ? 4 11.633 5.715 1 94.88 99 VAL B N 1
ATOM 1726 C CA . VAL B 1 99 ? 4.559 12.023 7.004 1 94.88 99 VAL B CA 1
ATOM 1727 C C . VAL B 1 99 ? 5.105 13.445 6.918 1 94.88 99 VAL B C 1
ATOM 1729 O O . VAL B 1 99 ? 5.582 14 7.914 1 94.88 99 VAL B O 1
ATOM 1732 N N . ALA B 1 100 ? 5.172 14.102 5.793 1 94.06 100 ALA B N 1
ATOM 1733 C CA . ALA B 1 100 ? 5.785 15.406 5.535 1 94.06 100 ALA B CA 1
ATOM 1734 C C . ALA B 1 100 ? 5.211 16.469 6.457 1 94.06 100 ALA B C 1
ATOM 1736 O O . ALA B 1 100 ? 5.949 17.297 6.992 1 94.06 100 ALA B O 1
ATOM 1737 N N . ASP B 1 101 ? 3.932 16.656 6.727 1 91.44 101 ASP B N 1
ATOM 1738 C CA . ASP B 1 101 ? 3.285 17.656 7.57 1 91.44 101 ASP B CA 1
ATOM 1739 C C . ASP B 1 101 ? 2.721 17.016 8.836 1 91.44 101 ASP B C 1
ATOM 1741 O O . ASP B 1 101 ? 1.903 17.625 9.531 1 91.44 101 ASP B O 1
ATOM 1745 N N . GLY B 1 102 ? 3.09 15.891 9.102 1 90.62 102 GLY B N 1
ATOM 1746 C CA . GLY B 1 102 ? 2.568 15.102 10.203 1 90.62 102 GLY B CA 1
ATOM 1747 C C . GLY B 1 102 ? 1.898 13.82 9.75 1 90.62 102 GLY B C 1
ATOM 1748 O O . GLY B 1 102 ? 1.334 13.758 8.656 1 90.62 102 GLY B O 1
ATOM 1749 N N . PRO B 1 103 ? 2.02 12.875 10.594 1 91.25 103 PRO B N 1
ATOM 1750 C CA . PRO B 1 103 ? 1.428 11.594 10.195 1 91.25 103 PRO B CA 1
ATOM 1751 C C . PRO B 1 103 ? -0.094 11.656 10.094 1 91.25 103 PRO B C 1
ATOM 1753 O O . PRO B 1 103 ? -0.72 12.555 10.656 1 91.25 103 PRO B O 1
ATOM 1756 N N . ASP B 1 104 ? -0.643 10.719 9.328 1 89.06 104 ASP B N 1
ATOM 1757 C CA . ASP B 1 104 ? -2.086 10.602 9.141 1 89.06 104 ASP B CA 1
ATOM 1758 C C . ASP B 1 104 ? -2.82 10.688 10.477 1 89.06 104 ASP B C 1
ATOM 1760 O O . ASP B 1 104 ? -3.871 11.328 10.57 1 89.06 104 ASP B O 1
ATOM 1764 N N . ALA B 1 105 ? -2.207 10.102 11.508 1 87.69 105 ALA B N 1
ATOM 1765 C CA . ALA B 1 105 ? -2.859 10.031 12.812 1 87.69 105 ALA B CA 1
ATOM 1766 C C . ALA B 1 105 ? -3.076 11.422 13.398 1 87.69 105 ALA B C 1
ATOM 1768 O O . ALA B 1 105 ? -4.109 11.695 14.016 1 87.69 105 ALA B O 1
ATOM 1769 N N . VAL B 1 106 ? -2.148 12.297 13.203 1 90.56 106 VAL B N 1
ATOM 1770 C CA . VAL B 1 106 ? -2.244 13.664 13.703 1 90.56 106 VAL B CA 1
ATOM 1771 C C . VAL B 1 106 ? -3.352 14.406 12.969 1 90.56 106 VAL B C 1
ATOM 1773 O O . VAL B 1 106 ? -4.148 15.117 13.586 1 90.56 106 VAL B O 1
ATOM 1776 N N . HIS B 1 107 ? -3.436 14.242 11.672 1 91.88 107 HIS B N 1
ATOM 1777 C CA . HIS B 1 107 ? -4.473 14.898 10.883 1 91.88 107 HIS B CA 1
ATOM 1778 C C . HIS B 1 107 ? -5.855 14.359 11.234 1 91.88 107 HIS B C 1
ATOM 1780 O O . HIS B 1 107 ? -6.812 15.125 11.359 1 91.88 107 HIS B O 1
ATOM 1786 N N . LEU B 1 108 ? -5.91 13.086 11.43 1 90.94 108 LEU B N 1
ATOM 1787 C CA . LEU B 1 108 ? -7.18 12.461 11.789 1 90.94 108 LEU B CA 1
ATOM 1788 C C . LEU B 1 108 ? -7.641 12.922 13.172 1 90.94 108 LEU B C 1
ATOM 1790 O O . LEU B 1 108 ? -8.836 13.125 13.398 1 90.94 108 LEU B O 1
ATOM 1794 N N . GLU B 1 109 ? -6.707 13.07 14.039 1 92.5 109 GLU B N 1
ATOM 1795 C CA . GLU B 1 109 ? -7.027 13.594 15.367 1 92.5 109 GLU B CA 1
ATOM 1796 C C . GLU B 1 109 ? -7.543 15.023 15.281 1 92.5 109 GLU B C 1
ATOM 1798 O O . GLU B 1 109 ? -8.492 15.391 15.984 1 92.5 109 GLU B O 1
ATOM 1803 N N . THR B 1 110 ? -6.898 15.805 14.5 1 91.56 110 THR B N 1
ATOM 1804 C CA . THR B 1 110 ? -7.328 17.188 14.289 1 91.56 110 THR B CA 1
ATOM 1805 C C . THR B 1 110 ? -8.773 17.234 13.789 1 91.56 110 THR B C 1
ATOM 1807 O O . THR B 1 110 ? -9.57 18.031 14.281 1 91.56 110 THR B O 1
ATOM 1810 N N . ILE B 1 111 ? -9.078 16.406 12.875 1 88.69 111 ILE B N 1
ATOM 1811 C CA . ILE B 1 111 ? -10.422 16.312 12.328 1 88.69 111 ILE B CA 1
ATOM 1812 C C . ILE B 1 111 ? -11.406 15.906 13.43 1 88.69 111 ILE B C 1
ATOM 1814 O O . ILE B 1 111 ? -12.477 16.5 13.562 1 88.69 111 ILE B O 1
ATOM 1818 N N . ALA B 1 112 ? -11 14.945 14.195 1 91.75 112 ALA B N 1
ATOM 1819 C CA . ALA B 1 112 ? -11.852 14.453 15.273 1 91.75 112 ALA B CA 1
ATOM 1820 C C . ALA B 1 112 ? -12.148 15.555 16.281 1 91.75 112 ALA B C 1
ATOM 1822 O O . ALA B 1 112 ? -13.289 15.711 16.734 1 91.75 112 ALA B O 1
ATOM 1823 N N . LYS B 1 113 ? -11.18 16.281 16.641 1 93 113 LYS B N 1
ATOM 1824 C CA . LYS B 1 113 ? -11.328 17.375 17.609 1 93 113 LYS B CA 1
ATOM 1825 C C . LYS B 1 113 ? -12.281 18.438 17.094 1 93 113 LYS B C 1
ATOM 1827 O O . LYS B 1 113 ? -13.141 18.922 17.828 1 93 113 LYS B O 1
ATOM 1832 N N . ILE B 1 114 ? -12.227 18.766 15.891 1 89.56 114 ILE B N 1
ATOM 1833 C CA . ILE B 1 114 ? -13.07 19.797 15.289 1 89.56 114 ILE B CA 1
ATOM 1834 C C . ILE B 1 114 ? -14.516 19.312 15.219 1 89.56 114 ILE B C 1
ATOM 1836 O O . ILE B 1 114 ? -15.445 20.062 15.516 1 89.56 114 ILE B O 1
ATOM 1840 N N . GLU B 1 115 ? -14.656 18.016 14.82 1 87.19 115 GLU B N 1
ATOM 1841 C CA . GLU B 1 115 ? -15.992 17.438 14.711 1 87.19 115 GLU B CA 1
ATOM 1842 C C . GLU B 1 115 ? -16.672 17.359 16.078 1 87.19 115 GLU B C 1
ATOM 1844 O O . GLU B 1 115 ? -17.875 17.594 16.188 1 87.19 115 GLU B O 1
ATOM 1849 N N . LEU B 1 116 ? -15.891 17.016 17.094 1 88.25 116 LEU B N 1
ATOM 1850 C CA . LEU B 1 116 ? -16.422 16.938 18.453 1 88.25 116 LEU B CA 1
ATOM 1851 C C . LEU B 1 116 ? -16.812 18.328 18.953 1 88.25 116 LEU B C 1
ATOM 1853 O O . LEU B 1 116 ? -17.844 18.484 19.609 1 88.25 116 LEU B O 1
ATOM 1857 N N . LYS B 1 117 ? -16.141 19.281 18.719 1 89.5 117 LYS B N 1
ATOM 1858 C CA . LYS B 1 117 ? -16.453 20.656 19.125 1 89.5 117 LYS B CA 1
ATOM 1859 C C . LYS B 1 117 ? -17.688 21.172 18.406 1 89.5 117 LYS B C 1
ATOM 1861 O O . LYS B 1 117 ? -18.469 21.938 19 1 89.5 117 LYS B O 1
ATOM 1866 N N . SER B 1 118 ? -17.891 20.688 17.234 1 83.62 118 SER B N 1
ATOM 1867 C CA . SER B 1 118 ? -19.031 21.141 16.453 1 83.62 118 SER B CA 1
ATOM 1868 C C . SER B 1 118 ? -20.328 20.531 16.969 1 83.62 118 SER B C 1
ATOM 1870 O O . SER B 1 118 ? -21.422 21.047 16.703 1 83.62 118 SER B O 1
ATOM 1872 N N . ARG B 1 119 ? -20.234 19.438 17.672 1 79.31 119 ARG B N 1
ATOM 1873 C CA . ARG B 1 119 ? -21.406 18.75 18.203 1 79.31 119 ARG B CA 1
ATOM 1874 C C . ARG B 1 119 ? -21.703 19.188 19.641 1 79.31 119 ARG B C 1
ATOM 1876 O O . ARG B 1 119 ? -22.75 18.859 20.188 1 79.31 119 ARG B O 1
ATOM 1883 N N . LEU B 1 120 ? -20.766 19.828 20.188 1 75.38 120 LEU B N 1
ATOM 1884 C CA . LEU B 1 120 ? -21.062 20.375 21.5 1 75.38 120 LEU B CA 1
ATOM 1885 C C . LEU B 1 120 ? -21.625 21.781 21.406 1 75.38 120 LEU B C 1
ATOM 1887 O O . LEU B 1 120 ? -22.578 22.125 22.109 1 75.38 120 LEU B O 1
#

pLDDT: mean 82.02, std 15.89, range [40.0, 96.94]

Nearest PDB structures (foldseek):
  2pg0-assembly1_A  TM=7.154E-01  e=2.603E-02  Geobacillus kaustophilus HTA426
  8sgr-assembly1_A  TM=8.081E-01  e=5.925E-02  Homo sapiens
  1ukw-assembly1_A  TM=6.421E-01  e=6.913E-02  Thermus thermophilus
  3nf4-assembly1_A-2  TM=5.793E-01  e=6.238E-02  Mycolicibacterium thermoresistibile
  3nf4-assembly1_B-2  TM=6.119E-01  e=7.662E-02  Mycolicibacterium thermoresistibile

Organism: Caenorhabditis brenneri (NCBI:txid135651)

Foldseek 3Di:
DVLLLVLLVLVLVLCVPLVPPPLCVVPPPCVDHSVVSSVVSVVQCVPPDDLLSNLVSLQPSLVSSLVSLVVSLVVVPPCSCDPVDCSVVSNVVSVVSCCVVHHNVVSVVVNVVVVVVVVD/DVLLLVLLVLVLVLCVVLVPPPCCVVDPPCVDHSVVSSVVSVVQCVPQDDLLSNLVSLQPSLVSSLVSLVVSLVVVPPCSCDPVDCSVVSNVVSVVSCCVVHHNVVSVVVNVVVVVVVVD

Sequence (240 aa):
MAVALRSFDLLSTTISVTNIRVLIDFIPKFQISNEMKYIYWSTIVAYCEAKSEIAMIKVVAPNMAINVIDRAMQQQGARGLTPFTPLASFYVWARSLRVADGPDAVHLETIAKIELKSRLMAVALRSFDLLSTTISVTNIRVLIDFIPKFQISNEMKYIYWSTIVAYCEAKSEIAMIKVVAPNMAINVIDRAMQQQGARGLTPFTPLASFYVWARSLRVADGPDAVHLETIAKIELKSRL

Solvent-accessible surface area (backbone atoms only — not comparable to full-atom values): 12813 Å² total; per-residue (Å²): 112,66,56,32,54,52,19,50,49,52,41,45,51,48,50,68,72,54,72,48,69,69,57,33,77,77,39,72,78,66,82,53,54,63,68,48,45,49,50,50,50,50,47,55,57,68,67,42,74,50,70,51,47,47,33,47,42,50,42,50,33,18,53,50,25,36,54,53,39,51,49,53,22,57,73,48,40,69,55,22,69,32,86,88,35,68,43,45,59,51,38,55,54,28,56,49,42,42,38,70,90,45,40,53,68,57,32,52,48,52,35,49,54,54,54,53,58,71,73,103,111,66,54,32,54,52,19,49,49,50,41,47,51,49,52,69,71,50,75,50,71,66,53,38,78,76,38,72,79,66,79,54,54,66,68,48,43,50,50,49,50,50,47,54,56,67,65,42,74,49,70,51,48,47,31,46,42,51,42,49,32,19,52,50,26,35,52,51,40,51,49,53,21,57,73,48,40,68,54,22,72,32,88,88,35,67,45,44,58,50,38,54,53,29,56,50,40,41,38,69,89,46,40,52,67,57,32,51,48,53,34,49,53,52,56,52,58,71,73,104

InterPro domains:
  IPR009075 Acyl-CoA dehydrogenase/oxidase, C-terminal [PF00441] (36-113)
  IPR036250 Acyl-CoA dehydrogenase-like, C-terminal [SSF47203] (36-117)

Secondary structure (DSSP, 8-state):
-HHHHHHHHHHHHHHHHH--SGGGGTS----S-HHHHHHHHHHHHHH--SHHHHHHHHHHHHHHHHHHHHHHHHHTGGGGGSTTSSHHHHHHHHHHHHHHTS-HHHHHHHHHHHHHHHH-/-HHHHHHHHHHHHHHHHHT-SGGGTTS------HHHHHHHHHHHHHH--SHHHHHHHHHHHHHHHHHHHHHHHHHTGGGGGSTTSSHHHHHHHHHHHHHHTS-HHHHHHHHHHHHHHHH-

Radius of gyration: 19.82 Å; Cα contacts (8 Å, |Δi|>4): 252; chains: 2; bounding box: 39×56×42 Å